Protein AF-0000000084937506 (afdb_homodimer)

Nearest PDB structures (foldseek):
  3fac-assembly6_F  TM=8.001E-01  e=1.737E-07  Cereibacter sphaeroides 2.4.1
  5amk-assembly4_D  TM=5.567E-01  e=1.229E+00  Magnetospirillum gryphiswaldense MSR-1
  1zxu-assembly1_A  TM=4.542E-01  e=3.107E+00  Arabidopsis thaliana
  2zf4-assembly2_C  TM=3.247E-01  e=9.743E-01  Chromobacterium violaceum
  2zf3-assembly3_F  TM=3.770E-01  e=3.697E+00  Chromobacterium violaceum

pLDDT: mean 97.65, std 2.76, range [75.25, 98.94]

Radius of gyration: 16.85 Å; Cα contacts (8 Å, |Δi|>4): 524; chains: 2; bounding box: 37×47×44 Å

InterPro domains:
  IPR006913 CENP-V/GFA domain [PF04828] (3-89)
  IPR006913 CENP-V/GFA domain [PS51891] (1-112)
  IPR011057 Mss4-like superfamily [SSF51316] (4-93)
  IPR052355 Centromere protein V-like [PTHR28620] (4-111)

Structure (mmCIF, N/CA/C/O backbone):
data_AF-0000000084937506-model_v1
#
loop_
_entity.id
_entity.type
_entity.pdbx_description
1 polymer 'Glutathione-dependent formaldehyde-activating GFA'
#
loop_
_atom_site.group_PDB
_atom_site.id
_atom_site.type_symbol
_atom_site.label_atom_id
_atom_site.label_alt_id
_atom_site.label_comp_id
_atom_site.label_asym_id
_atom_site.label_entity_id
_atom_site.label_seq_id
_atom_site.pdbx_PDB_ins_code
_atom_site.Cartn_x
_atom_site.Cartn_y
_atom_site.Cartn_z
_atom_site.occupancy
_atom_site.B_iso_or_equiv
_atom_site.auth_seq_id
_atom_site.auth_comp_id
_atom_site.auth_asym_id
_atom_site.auth_atom_id
_atom_site.pdbx_PDB_model_num
ATOM 1 N N . MET A 1 1 ? 9.32 19.75 0.76 1 97.25 1 MET A N 1
ATOM 2 C CA . MET A 1 1 ? 9.586 18.609 -0.109 1 97.25 1 MET A CA 1
ATOM 3 C C . MET A 1 1 ? 8.375 18.281 -0.979 1 97.25 1 MET A C 1
ATOM 5 O O . MET A 1 1 ? 7.238 18.594 -0.61 1 97.25 1 MET A O 1
ATOM 9 N N . LYS A 1 2 ? 8.656 17.734 -2.17 1 98.12 2 LYS A N 1
ATOM 10 C CA . LYS A 1 2 ? 7.613 17.359 -3.125 1 98.12 2 LYS A CA 1
ATOM 11 C C . LYS A 1 2 ? 7.574 15.852 -3.336 1 98.12 2 LYS A C 1
ATOM 13 O O . LYS A 1 2 ? 8.617 15.211 -3.486 1 98.12 2 LYS A O 1
ATOM 18 N N . LEU A 1 3 ? 6.414 15.32 -3.236 1 98.56 3 LEU A N 1
ATOM 19 C CA . LEU A 1 3 ? 6.152 13.898 -3.445 1 98.56 3 LEU A CA 1
ATOM 20 C C . LEU A 1 3 ? 5.051 13.695 -4.48 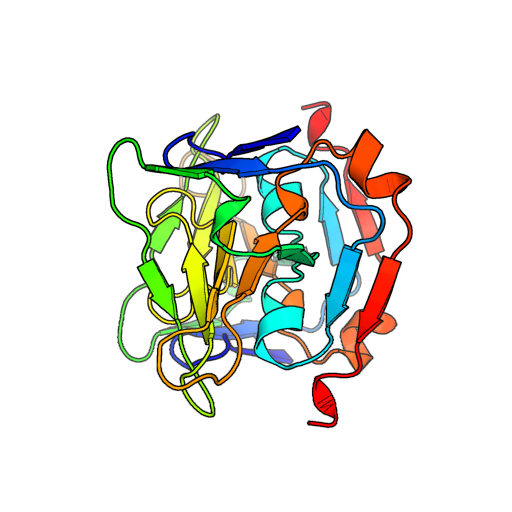1 98.56 3 LEU A C 1
ATOM 22 O O . LEU A 1 3 ? 4.258 14.602 -4.738 1 98.56 3 LEU A O 1
ATOM 26 N N . SER A 1 4 ? 5.008 12.539 -5.004 1 98.75 4 SER A N 1
ATOM 27 C CA . SER A 1 4 ? 3.957 12.211 -5.961 1 98.75 4 SER A CA 1
ATOM 28 C C . SER A 1 4 ? 3.635 10.719 -5.941 1 98.75 4 SER A C 1
ATOM 30 O O . SER A 1 4 ? 4.5 9.898 -5.637 1 98.75 4 SER A O 1
ATOM 32 N N . CYS A 1 5 ? 2.328 10.453 -6.227 1 98.94 5 CYS A N 1
ATOM 33 C CA . CYS A 1 5 ? 2.006 9.055 -6.508 1 98.94 5 CYS A CA 1
ATOM 34 C C . CYS A 1 5 ? 2.688 8.586 -7.789 1 98.94 5 CYS A C 1
ATOM 36 O O . CYS A 1 5 ? 3.404 9.352 -8.438 1 98.94 5 CYS A O 1
ATOM 38 N N . HIS A 1 6 ? 2.535 7.418 -8.148 1 98.81 6 HIS A N 1
ATOM 39 C CA . HIS A 1 6 ? 3.324 6.84 -9.227 1 98.81 6 HIS A CA 1
ATOM 40 C C . HIS A 1 6 ? 2.918 7.422 -10.578 1 98.81 6 HIS A C 1
ATOM 42 O O . HIS A 1 6 ? 3.771 7.699 -11.422 1 98.81 6 HIS A O 1
ATOM 48 N N . CYS A 1 7 ? 1.607 7.598 -10.852 1 98.75 7 CYS A N 1
ATOM 49 C CA . CYS A 1 7 ? 1.114 8 -12.164 1 98.75 7 CYS A CA 1
ATOM 50 C C . CYS A 1 7 ? 1.118 9.516 -12.305 1 98.75 7 CYS A C 1
ATOM 52 O O . CYS A 1 7 ? 0.842 10.047 -13.383 1 98.75 7 CYS A O 1
ATOM 54 N N . GLY A 1 8 ? 1.32 10.188 -11.234 1 98.75 8 GLY A N 1
ATOM 55 C CA . GLY A 1 8 ? 1.414 11.641 -11.297 1 98.75 8 GLY A CA 1
ATOM 56 C C . GLY A 1 8 ? 0.09 12.336 -11.047 1 98.75 8 GLY A C 1
ATOM 57 O O . GLY A 1 8 ? 0.019 13.562 -11.047 1 98.75 8 GLY A O 1
ATOM 58 N N . ASN A 1 9 ? -0.982 11.602 -10.797 1 98.94 9 ASN A N 1
ATOM 59 C CA . ASN A 1 9 ? -2.295 12.195 -10.555 1 98.94 9 ASN A CA 1
ATOM 60 C C . ASN A 1 9 ? -2.314 13 -9.258 1 98.94 9 ASN A C 1
ATOM 62 O O . ASN A 1 9 ? -2.955 14.047 -9.18 1 98.94 9 ASN A O 1
ATOM 66 N N . VAL A 1 10 ? -1.661 12.523 -8.219 1 98.94 10 VAL A N 1
ATOM 67 C CA . VAL A 1 10 ? -1.646 13.172 -6.91 1 98.94 10 VAL A CA 1
ATOM 68 C C . VAL A 1 10 ? -0.224 13.609 -6.566 1 98.94 10 VAL A C 1
ATOM 70 O O . VAL A 1 10 ? 0.708 12.805 -6.613 1 98.94 10 VAL A O 1
ATOM 73 N N . SER A 1 11 ? -0.013 14.781 -6.27 1 98.88 11 SER A N 1
ATOM 74 C CA . SER A 1 11 ? 1.25 15.305 -5.762 1 98.88 11 SER A CA 1
ATOM 75 C C . SER A 1 11 ? 1.049 16.047 -4.445 1 98.88 11 SER A C 1
ATOM 77 O O . SER A 1 11 ? -0.009 16.641 -4.211 1 98.88 11 SER A O 1
ATOM 79 N N . LEU A 1 12 ? 2.004 16 -3.605 1 98.88 12 LEU A N 1
ATOM 80 C CA . LEU A 1 12 ? 1.97 16.625 -2.289 1 98.88 12 LEU A CA 1
ATOM 81 C C . LEU A 1 12 ? 3.227 17.453 -2.049 1 98.88 12 LEU A C 1
ATOM 83 O O . LEU A 1 12 ? 4.309 17.094 -2.516 1 98.88 12 LEU A O 1
ATOM 87 N N . GLN A 1 13 ? 3.041 18.531 -1.381 1 98.88 13 GLN A N 1
ATOM 88 C CA . GLN A 1 13 ? 4.152 19.375 -0.951 1 98.88 13 GLN A CA 1
ATOM 89 C C . GLN A 1 13 ? 4.047 19.703 0.535 1 98.88 13 GLN A C 1
ATOM 91 O O . GLN A 1 13 ? 2.975 20.062 1.02 1 98.88 13 GLN A O 1
ATOM 96 N N . ALA A 1 14 ? 5.094 19.594 1.288 1 98.81 14 ALA A N 1
ATOM 97 C CA . ALA A 1 14 ? 5.156 19.875 2.721 1 98.81 14 ALA A CA 1
ATOM 98 C C . ALA A 1 14 ? 6.602 20.094 3.172 1 98.81 14 ALA A C 1
ATOM 100 O O . ALA A 1 14 ? 7.539 19.734 2.455 1 98.81 14 ALA A O 1
ATOM 101 N N . PRO A 1 15 ? 6.797 20.719 4.391 1 98.62 15 PRO A N 1
ATOM 102 C CA . PRO A 1 15 ? 8.156 20.781 4.93 1 98.62 15 PRO A CA 1
ATOM 103 C C . PRO A 1 15 ? 8.75 19.391 5.184 1 98.62 15 PRO A C 1
ATOM 105 O O . PRO A 1 15 ? 8.008 18.438 5.441 1 98.62 15 PRO A O 1
ATOM 108 N N . GLU A 1 16 ? 10.055 19.297 5.047 1 98.12 16 GLU A N 1
ATOM 109 C CA . GLU A 1 16 ? 10.711 18.031 5.379 1 98.12 16 GLU A CA 1
ATOM 110 C C . GLU A 1 16 ? 10.484 17.656 6.84 1 98.12 16 GLU A C 1
ATOM 112 O O . GLU A 1 16 ? 10.719 18.484 7.738 1 98.12 16 GLU A O 1
ATOM 117 N N . PRO A 1 17 ? 10 16.5 7.09 1 98.44 17 PRO A N 1
ATOM 118 C CA . PRO A 1 17 ? 9.781 16.094 8.484 1 98.44 17 PRO A CA 1
ATOM 119 C C . PRO A 1 17 ? 11.07 15.68 9.188 1 98.44 17 PRO A C 1
ATOM 121 O O . PRO A 1 17 ? 12.031 15.266 8.531 1 98.44 17 PRO A O 1
ATOM 124 N N . GLU A 1 18 ? 11.047 15.789 10.516 1 97.5 18 GLU A N 1
ATOM 125 C CA . GLU A 1 18 ? 12.203 15.383 11.312 1 97.5 18 GLU A CA 1
ATOM 126 C C . GLU A 1 18 ? 12.203 13.875 11.555 1 97.5 18 GLU A C 1
ATOM 128 O O . GLU A 1 18 ? 13.234 13.297 11.883 1 97.5 18 GLU A O 1
ATOM 133 N N . GLN A 1 19 ? 11.078 13.312 11.516 1 98.5 19 GLN A N 1
ATOM 134 C CA . GLN A 1 19 ? 10.891 11.883 11.727 1 98.5 19 GLN A CA 1
ATOM 135 C C . GLN A 1 19 ? 9.641 11.375 11.016 1 98.5 19 GLN A C 1
ATOM 137 O O . GLN A 1 19 ? 8.773 12.172 10.633 1 98.5 19 GLN A O 1
ATOM 142 N N . VAL A 1 20 ? 9.602 10.141 10.812 1 98.81 20 VAL A N 1
ATOM 143 C CA . VAL A 1 20 ? 8.414 9.461 10.297 1 98.81 20 VAL A CA 1
ATOM 144 C C . VAL A 1 20 ? 7.957 8.391 11.281 1 98.81 20 VAL A C 1
ATOM 146 O O . VAL A 1 20 ? 8.641 8.109 12.266 1 98.81 20 VAL A O 1
ATOM 149 N N . ALA A 1 21 ? 6.754 7.906 11.016 1 98.88 21 ALA A N 1
ATOM 150 C CA . ALA A 1 21 ? 6.203 6.91 11.938 1 98.88 21 ALA A CA 1
ATOM 151 C C . ALA A 1 21 ? 5.652 5.707 11.18 1 98.88 21 ALA A C 1
ATOM 153 O O . ALA A 1 21 ? 5.066 5.859 10.102 1 98.88 21 ALA A O 1
ATOM 154 N N . ILE A 1 22 ? 5.84 4.543 11.719 1 98.56 22 ILE A N 1
ATOM 155 C CA . ILE A 1 22 ? 5.234 3.295 11.266 1 98.56 22 ILE A CA 1
ATOM 156 C C . ILE A 1 22 ? 4.301 2.75 12.336 1 98.56 22 ILE A C 1
ATOM 158 O O . ILE A 1 22 ? 4.723 2.52 13.477 1 98.56 22 ILE A O 1
ATOM 162 N N . CYS A 1 23 ? 3.113 2.609 12.031 1 98.31 23 CYS A N 1
ATOM 163 C CA . CYS A 1 23 ? 2.084 2.137 12.953 1 98.31 23 CYS A CA 1
ATOM 164 C C . CYS A 1 23 ? 1.71 0.689 12.648 1 98.31 23 CYS A C 1
ATOM 166 O O . CYS A 1 23 ? 1.586 0.303 11.492 1 98.31 23 CYS A O 1
ATOM 168 N N . ASN A 1 24 ? 1.452 -0.1 13.648 1 97.75 24 ASN A N 1
ATOM 169 C CA . ASN A 1 24 ? 1.157 -1.512 13.422 1 97.75 24 ASN A CA 1
ATOM 170 C C . ASN A 1 24 ? -0.33 -1.808 13.602 1 97.75 24 ASN A C 1
ATOM 172 O O . ASN A 1 24 ? -0.715 -2.953 13.844 1 97.75 24 ASN A O 1
ATOM 176 N N . CYS A 1 25 ? -1.193 -0.778 13.523 1 97.56 25 CYS A N 1
ATOM 177 C CA . CYS A 1 25 ? -2.619 -1.085 13.531 1 97.56 25 CYS A CA 1
ATOM 178 C C . CYS A 1 25 ? -3.016 -1.854 12.273 1 97.56 25 CYS A C 1
ATOM 180 O O . CYS A 1 25 ? -2.213 -2 11.352 1 97.56 25 CYS A O 1
ATOM 182 N N . SER A 1 26 ? -4.211 -2.348 12.195 1 97.5 26 SER A N 1
ATOM 183 C CA . SER A 1 26 ? -4.598 -3.334 11.195 1 97.5 26 SER A CA 1
ATOM 184 C C . SER A 1 26 ? -4.555 -2.744 9.789 1 97.5 26 SER A C 1
ATOM 186 O O . SER A 1 26 ? -4.18 -3.428 8.828 1 97.5 26 SER A O 1
ATOM 188 N N . ILE A 1 27 ? -4.902 -1.471 9.602 1 98.38 27 ILE A N 1
ATOM 189 C CA . ILE A 1 27 ? -4.934 -0.911 8.25 1 98.38 27 ILE A CA 1
ATOM 190 C C . ILE A 1 27 ? -3.551 -0.382 7.883 1 98.38 27 ILE A C 1
ATOM 192 O O . ILE A 1 27 ? -3.096 -0.552 6.75 1 98.38 27 ILE A O 1
ATOM 196 N N . CYS A 1 28 ? -2.855 0.205 8.82 1 98.44 28 CYS A N 1
ATOM 197 C CA . CYS A 1 28 ? -1.559 0.799 8.523 1 98.44 28 CYS A CA 1
ATOM 198 C C . CYS A 1 28 ? -0.543 -0.273 8.141 1 98.44 28 CYS A C 1
ATOM 200 O O . CYS A 1 28 ? 0.278 -0.067 7.246 1 98.44 28 CYS A O 1
ATOM 202 N N . ARG A 1 29 ? -0.608 -1.41 8.852 1 97.94 29 ARG A N 1
ATOM 203 C CA . ARG A 1 29 ? 0.361 -2.453 8.531 1 97.94 29 ARG A CA 1
ATOM 204 C C . ARG A 1 29 ? 0.108 -3.025 7.141 1 97.94 29 ARG A C 1
ATOM 206 O O . ARG A 1 29 ? 1.04 -3.465 6.465 1 97.94 29 ARG A O 1
ATOM 213 N N . ARG A 1 30 ? -1.151 -3.025 6.676 1 98.69 30 ARG A N 1
ATOM 214 C CA . ARG A 1 30 ? -1.478 -3.52 5.34 1 98.69 30 ARG A CA 1
ATOM 215 C C . ARG A 1 30 ? -1.022 -2.537 4.266 1 98.69 30 ARG A C 1
ATOM 217 O O . ARG A 1 30 ? -0.593 -2.947 3.186 1 98.69 30 ARG A O 1
ATOM 224 N N . TYR A 1 31 ? -1.132 -1.257 4.586 1 98.81 31 TYR A N 1
ATOM 225 C CA . TYR A 1 31 ? -0.61 -0.245 3.676 1 98.81 31 TYR A CA 1
ATOM 226 C C . TYR A 1 31 ? 0.914 -0.223 3.699 1 98.81 31 TYR A C 1
ATOM 228 O O . TYR A 1 31 ? 1.549 0.258 2.758 1 98.81 31 TYR A O 1
ATOM 236 N N . ALA A 1 32 ? 1.453 -0.689 4.797 1 98.56 32 ALA A N 1
ATOM 237 C CA . ALA A 1 32 ? 2.875 -0.534 5.098 1 98.56 32 ALA A CA 1
ATOM 238 C C . ALA A 1 32 ? 3.311 0.921 4.949 1 98.56 32 ALA A C 1
ATOM 240 O O . ALA A 1 32 ? 4.371 1.203 4.387 1 98.56 32 ALA A O 1
ATOM 241 N N . ALA A 1 33 ? 2.488 1.812 5.379 1 98.62 33 ALA A N 1
ATOM 242 C CA . ALA A 1 33 ? 2.75 3.236 5.188 1 98.62 33 ALA A CA 1
ATOM 243 C C . ALA A 1 33 ? 3.799 3.738 6.176 1 98.62 33 ALA A C 1
ATOM 245 O O . ALA A 1 33 ? 3.99 3.148 7.242 1 98.62 33 ALA A O 1
ATOM 246 N N . CYS A 1 34 ? 4.477 4.703 5.797 1 98.75 34 CYS A N 1
ATOM 247 C CA . CYS A 1 34 ? 5.375 5.512 6.613 1 98.75 34 CYS A CA 1
ATOM 248 C C . CYS A 1 34 ? 4.887 6.953 6.695 1 98.75 34 CYS A C 1
ATOM 250 O O . CYS A 1 34 ? 4.961 7.695 5.715 1 98.75 34 CYS A O 1
ATOM 252 N N . TRP A 1 35 ? 4.434 7.383 7.922 1 98.88 35 TRP A N 1
ATOM 253 C CA . TRP A 1 35 ? 3.65 8.609 8.031 1 98.88 35 TRP A CA 1
ATOM 254 C C . TRP A 1 35 ? 4.512 9.758 8.547 1 98.88 35 TRP A C 1
ATOM 256 O O . TRP A 1 35 ? 5.285 9.594 9.492 1 98.88 35 TRP A O 1
ATOM 266 N N . ALA A 1 36 ? 4.406 10.891 7.941 1 98.88 36 ALA A N 1
ATOM 267 C CA . ALA A 1 36 ? 4.812 12.18 8.5 1 98.88 36 ALA A CA 1
ATOM 268 C C . ALA A 1 36 ? 3.6 13.047 8.82 1 98.88 36 ALA A C 1
ATOM 270 O O . ALA A 1 36 ? 2.699 13.188 7.984 1 98.88 36 ALA A O 1
ATOM 271 N N . TYR A 1 37 ? 3.559 13.617 9.938 1 98.75 37 TYR A N 1
ATOM 272 C CA . TYR A 1 37 ? 2.385 14.328 10.438 1 98.75 37 TYR A CA 1
ATOM 273 C C . TYR A 1 37 ? 2.559 15.836 10.297 1 98.75 37 TYR A C 1
ATOM 275 O O . TYR A 1 37 ? 3.627 16.375 10.594 1 98.75 37 TYR A O 1
ATOM 283 N N . TYR A 1 38 ? 1.423 16.453 9.852 1 98.81 38 TYR A N 1
ATOM 284 C CA . TYR A 1 38 ? 1.457 17.891 9.602 1 98.81 38 TYR A CA 1
ATOM 285 C C . TYR A 1 38 ? 0.155 18.547 10.047 1 98.81 38 TYR A C 1
ATOM 287 O O . TYR A 1 38 ? -0.899 17.906 10.055 1 98.81 38 TYR A O 1
ATOM 295 N N . ASP A 1 39 ? 0.27 19.875 10.406 1 98.44 39 ASP A N 1
ATOM 296 C CA . ASP A 1 39 ? -0.892 20.75 10.305 1 98.44 39 ASP A CA 1
ATOM 297 C C . ASP A 1 39 ? -1.381 20.844 8.859 1 98.44 39 ASP A C 1
ATOM 299 O O . ASP A 1 39 ? -0.586 21.078 7.941 1 98.44 39 ASP A O 1
ATOM 303 N N . PRO A 1 40 ? -2.676 20.609 8.695 1 98.38 40 PRO A N 1
ATOM 304 C CA . PRO A 1 40 ? -3.195 20.625 7.328 1 98.38 40 PRO A CA 1
ATOM 305 C C . PRO A 1 40 ? -2.781 21.859 6.547 1 98.38 40 PRO A C 1
ATOM 307 O O . PRO A 1 40 ? -2.541 21.781 5.34 1 98.38 40 PRO A O 1
ATOM 310 N N . GLU A 1 41 ? -2.586 22.938 7.176 1 98.12 41 GLU A N 1
ATOM 311 C CA . GLU A 1 41 ? -2.295 24.203 6.508 1 98.12 41 GLU A CA 1
ATOM 312 C C . GLU A 1 41 ? -0.888 24.203 5.918 1 98.12 41 GLU A C 1
ATOM 314 O O . GLU A 1 41 ? -0.559 25.047 5.086 1 98.12 41 GLU A O 1
ATOM 319 N N . THR A 1 42 ? -0.072 23.266 6.363 1 98.5 42 THR A N 1
ATOM 320 C CA . THR A 1 42 ? 1.312 23.234 5.906 1 98.5 42 THR A CA 1
ATOM 321 C C . THR A 1 42 ? 1.479 22.25 4.746 1 98.5 42 THR A C 1
ATOM 323 O O . THR A 1 42 ? 2.592 22.047 4.254 1 98.5 42 THR A O 1
ATOM 326 N N . VAL A 1 43 ? 0.393 21.672 4.32 1 98.88 43 VAL A N 1
ATOM 327 C CA . VAL A 1 43 ? 0.441 20.656 3.271 1 98.88 43 VAL A CA 1
ATOM 328 C C . VAL A 1 43 ? -0.354 21.125 2.057 1 98.88 43 VAL A C 1
ATOM 330 O O . VAL A 1 43 ? -1.487 21.594 2.193 1 98.88 43 VAL A O 1
ATOM 333 N N . GLN A 1 44 ? 0.257 21.031 0.917 1 98.88 44 GLN A N 1
ATOM 334 C CA . GLN A 1 44 ? -0.45 21.234 -0.342 1 98.88 44 GLN A CA 1
ATOM 335 C C . GLN A 1 44 ? -0.655 19.906 -1.077 1 98.88 44 GLN A C 1
ATOM 337 O O . GLN A 1 44 ? 0.295 19.141 -1.274 1 98.88 44 GLN A O 1
ATOM 342 N N . ILE A 1 45 ? -1.85 19.641 -1.453 1 98.81 45 ILE A N 1
ATOM 343 C CA . ILE A 1 45 ? -2.199 18.453 -2.232 1 98.81 45 ILE A CA 1
ATOM 344 C C . ILE A 1 45 ? -2.789 18.875 -3.576 1 98.81 45 ILE A C 1
ATOM 346 O O . ILE A 1 45 ? -3.742 19.656 -3.625 1 98.81 45 ILE A O 1
ATOM 350 N N . ARG A 1 46 ? -2.213 18.359 -4.586 1 98.81 46 ARG A N 1
ATOM 351 C CA . ARG A 1 46 ? -2.689 18.641 -5.938 1 98.81 46 ARG A CA 1
ATOM 352 C C . ARG A 1 46 ? -3.166 17.359 -6.625 1 98.81 46 ARG A C 1
ATOM 354 O O . ARG A 1 46 ? -2.482 16.344 -6.582 1 98.81 46 ARG A O 1
ATOM 361 N N . VAL A 1 47 ? -4.34 17.438 -7.199 1 98.75 47 VAL A N 1
ATOM 362 C CA . VAL A 1 47 ? -4.922 16.344 -7.98 1 98.75 47 VAL A CA 1
ATOM 363 C C . VAL A 1 47 ? -5.086 16.781 -9.438 1 98.75 47 VAL A C 1
ATOM 365 O O . VAL A 1 47 ? -5.711 17.812 -9.711 1 98.75 47 VAL A O 1
ATOM 368 N N . GLU A 1 48 ? -4.582 15.984 -10.328 1 98.75 48 GLU A N 1
ATOM 369 C CA . GLU A 1 48 ? -4.5 16.391 -11.727 1 98.75 48 GLU A CA 1
ATOM 370 C C . GLU A 1 48 ? -5.723 15.93 -12.508 1 98.75 48 GLU A C 1
ATOM 372 O O . GLU A 1 48 ? -6.223 16.641 -13.375 1 98.75 48 GLU A O 1
ATOM 377 N N . ARG A 1 49 ? -6.207 14.695 -12.336 1 98.56 49 ARG A N 1
ATOM 378 C CA . ARG A 1 49 ? -7.207 14.094 -13.219 1 98.56 49 ARG A CA 1
ATOM 379 C C . ARG A 1 49 ? -8.414 13.617 -12.422 1 98.56 49 ARG A C 1
ATOM 381 O O . ARG A 1 49 ? -9.539 14.062 -12.664 1 98.56 49 ARG A O 1
ATOM 388 N N . ARG A 1 50 ? -8.172 12.773 -11.477 1 98.62 50 ARG A N 1
ATOM 389 C CA . ARG A 1 50 ? -9.266 12.156 -10.727 1 98.62 50 ARG A CA 1
ATOM 390 C C . ARG A 1 50 ? -9.086 12.367 -9.227 1 98.62 50 ARG A C 1
ATOM 392 O O . ARG A 1 50 ? -8 12.133 -8.688 1 98.62 50 ARG A O 1
ATOM 399 N N . ALA A 1 51 ? -10.156 12.68 -8.523 1 98.81 51 ALA A N 1
ATOM 400 C CA . ALA A 1 51 ? -10.125 12.859 -7.07 1 98.81 51 ALA A CA 1
ATOM 401 C C . ALA A 1 51 ? -9.688 11.578 -6.367 1 98.81 51 ALA A C 1
ATOM 403 O O . ALA A 1 51 ? -10 10.477 -6.828 1 98.81 51 ALA A O 1
ATOM 404 N N . THR A 1 52 ? -9.055 11.82 -5.25 1 98.81 52 THR A N 1
ATOM 405 C CA . THR A 1 52 ? -8.656 10.664 -4.453 1 98.81 52 THR A CA 1
ATOM 406 C C . THR A 1 52 ? -9.875 9.914 -3.928 1 98.81 52 THR A C 1
ATOM 408 O O . THR A 1 52 ? -10.922 10.523 -3.693 1 98.81 52 THR A O 1
ATOM 411 N N . ALA A 1 53 ? -9.742 8.617 -3.832 1 98.69 53 ALA A N 1
ATOM 412 C CA . ALA A 1 53 ? -10.68 7.809 -3.057 1 98.69 53 ALA A CA 1
ATOM 413 C C . ALA A 1 53 ? -10.172 7.594 -1.634 1 98.69 53 ALA A C 1
ATOM 415 O O . ALA A 1 53 ? -8.961 7.574 -1.399 1 98.69 53 ALA A O 1
ATOM 416 N N . PHE A 1 54 ? -11.016 7.438 -0.655 1 98.62 54 PHE A N 1
ATOM 417 C CA . PHE A 1 54 ? -10.523 7.254 0.705 1 98.62 54 PHE A CA 1
ATOM 418 C C . PHE A 1 54 ? -11.312 6.164 1.422 1 98.62 54 PHE A C 1
ATOM 420 O O . PHE A 1 54 ? -12.375 5.754 0.957 1 98.62 54 PHE A O 1
ATOM 427 N N . TYR A 1 55 ? -10.734 5.652 2.406 1 98.75 55 TYR A N 1
ATOM 428 C CA . TYR A 1 55 ? -11.266 4.633 3.299 1 98.75 55 TYR A CA 1
ATOM 429 C C . TYR A 1 55 ? -11.266 5.113 4.742 1 98.75 55 TYR A C 1
ATOM 431 O O . TYR A 1 55 ? -10.305 5.746 5.191 1 98.75 55 TYR A O 1
ATOM 439 N N . GLN A 1 56 ? -12.344 4.852 5.402 1 98 56 GLN A N 1
ATOM 440 C CA . GLN A 1 56 ? -12.484 5.102 6.832 1 98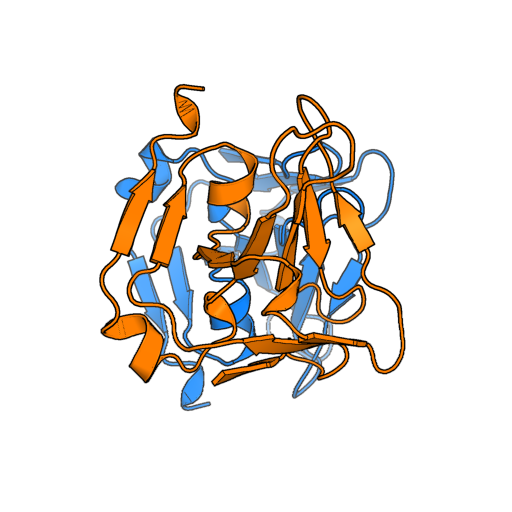 56 GLN A CA 1
ATOM 441 C C . GLN A 1 56 ? -12.875 3.826 7.574 1 98 56 GLN A C 1
ATOM 443 O O . GLN A 1 56 ? -13.578 2.973 7.027 1 98 56 GLN A O 1
ATOM 448 N N . TRP A 1 57 ? -12.461 3.73 8.727 1 95.69 57 TRP A N 1
ATOM 449 C CA . TRP A 1 57 ? -12.859 2.6 9.555 1 95.69 57 TRP A CA 1
ATOM 450 C C . TRP A 1 57 ? -12.805 2.967 11.039 1 95.69 57 TRP A C 1
ATOM 452 O O . TRP A 1 57 ? -12.477 4.102 11.391 1 95.69 57 TRP A O 1
ATOM 462 N N . GLY A 1 58 ? -13.242 2.072 11.883 1 94.25 58 GLY A N 1
ATOM 463 C CA . GLY A 1 58 ? -13.258 2.379 13.305 1 94.25 58 GLY A CA 1
ATOM 464 C C . GLY A 1 58 ? -14.172 3.539 13.656 1 94.25 58 GLY A C 1
ATOM 465 O O . GLY A 1 58 ? -15.367 3.51 13.352 1 94.25 58 GLY A O 1
ATOM 466 N N . ASP A 1 59 ? -13.609 4.613 14.273 1 93.75 59 ASP A N 1
ATOM 467 C CA . ASP A 1 59 ? -14.383 5.777 14.688 1 93.75 59 ASP A CA 1
ATOM 468 C C . ASP A 1 59 ? -14.672 6.688 13.492 1 93.75 59 ASP A C 1
ATOM 470 O O . ASP A 1 59 ? -15.367 7.699 13.633 1 93.75 59 ASP A O 1
ATOM 474 N N . HIS A 1 60 ? -14.125 6.344 12.344 1 96.62 60 HIS A N 1
ATOM 475 C CA . HIS A 1 60 ? -14.383 7.023 11.078 1 96.62 60 HIS A CA 1
ATOM 476 C C . HIS A 1 60 ? -13.867 8.461 11.102 1 96.62 60 HIS A C 1
ATOM 478 O O . HIS A 1 60 ? -14.43 9.344 10.461 1 96.62 60 HIS A O 1
ATOM 484 N N . MET A 1 61 ? -12.781 8.664 11.875 1 97.25 61 MET A N 1
ATOM 485 C CA . MET A 1 61 ? -12.219 10.008 12.016 1 97.25 61 MET A CA 1
ATOM 486 C C . MET A 1 61 ? -11.109 10.242 11 1 97.25 61 MET A C 1
ATOM 488 O O . MET A 1 61 ? -10.766 11.383 10.695 1 97.25 61 MET A O 1
ATOM 492 N N . VAL A 1 62 ? -10.531 9.125 10.555 1 98 62 VAL A N 1
ATOM 493 C CA . VAL A 1 62 ? -9.375 9.227 9.664 1 98 62 VAL A CA 1
ATOM 494 C C . VAL A 1 62 ? -9.758 8.766 8.266 1 98 62 VAL A C 1
ATOM 496 O O . VAL A 1 62 ? -10.297 7.668 8.094 1 98 62 VAL A O 1
ATOM 499 N N . GLU A 1 63 ? -9.57 9.586 7.27 1 98.62 63 GLU A N 1
ATOM 500 C CA . GLU A 1 63 ? -9.719 9.258 5.859 1 98.62 63 GLU A CA 1
ATOM 501 C C . GLU A 1 63 ? -8.383 8.875 5.23 1 98.62 63 GLU A C 1
ATOM 503 O O . GLU A 1 63 ? -7.512 9.734 5.055 1 98.62 63 GLU A O 1
ATOM 508 N N . PHE A 1 64 ? -8.156 7.656 4.941 1 98.88 64 PHE A N 1
ATOM 509 C CA . PHE A 1 64 ? -6.961 7.23 4.219 1 98.88 64 PHE A CA 1
ATOM 510 C C . PHE A 1 64 ? -7.148 7.391 2.715 1 98.88 64 PHE A C 1
ATOM 512 O O . PHE A 1 64 ? -7.895 6.625 2.096 1 98.88 64 PHE A O 1
ATOM 519 N N . HIS A 1 65 ? -6.457 8.289 2.133 1 98.94 65 HIS A N 1
ATOM 520 C CA . HIS A 1 65 ? -6.641 8.648 0.732 1 98.94 65 HIS A CA 1
ATOM 521 C C . HIS A 1 65 ? -5.652 7.906 -0.161 1 98.94 65 HIS A C 1
ATOM 523 O O . HIS A 1 65 ? -4.48 7.746 0.198 1 98.94 65 HIS A O 1
ATOM 529 N N . ARG A 1 66 ? -6.109 7.508 -1.298 1 98.94 66 ARG A N 1
ATOM 530 C CA . ARG A 1 66 ? -5.289 6.871 -2.322 1 98.94 66 ARG A CA 1
ATOM 531 C C . ARG A 1 66 ? -5.59 7.449 -3.701 1 98.94 66 ARG A C 1
ATOM 533 O O . ARG A 1 66 ? -6.691 7.953 -3.943 1 98.94 66 ARG A O 1
ATOM 540 N N . CYS A 1 67 ? -4.594 7.441 -4.551 1 98.94 67 CYS A N 1
ATOM 541 C CA . CYS A 1 67 ? -4.832 7.707 -5.965 1 98.94 67 CYS A CA 1
ATOM 542 C C . CYS A 1 67 ? -5.734 6.645 -6.578 1 98.94 67 CYS A C 1
ATOM 544 O O . CYS A 1 67 ? -5.453 5.449 -6.469 1 98.94 67 CYS A O 1
ATOM 546 N N . PRO A 1 68 ? -6.82 7.078 -7.211 1 98.62 68 PRO A N 1
ATOM 547 C CA . PRO A 1 68 ? -7.715 6.07 -7.773 1 98.62 68 PRO A CA 1
ATOM 548 C C . PRO A 1 68 ? -7.156 5.422 -9.039 1 98.62 68 PRO A C 1
ATOM 550 O O . PRO A 1 68 ? -7.707 4.43 -9.523 1 98.62 68 PRO A O 1
ATOM 553 N N . GLU A 1 69 ? -6.086 5.938 -9.57 1 98.56 69 GLU A N 1
ATOM 554 C CA . GLU A 1 69 ? -5.488 5.414 -10.797 1 98.56 69 GLU A CA 1
ATOM 555 C C . GLU A 1 69 ? -4.398 4.395 -10.484 1 98.56 69 GLU A C 1
ATOM 557 O O . GLU A 1 69 ? -4.551 3.207 -10.773 1 98.56 69 GLU A O 1
ATOM 562 N N . CYS A 1 70 ? -3.389 4.781 -9.727 1 98.88 70 CYS A N 1
ATOM 563 C CA . CYS A 1 70 ? -2.268 3.879 -9.5 1 98.88 70 CYS A CA 1
ATOM 564 C C . CYS A 1 70 ? -2.41 3.158 -8.164 1 98.88 70 CYS A C 1
ATOM 566 O O . CYS A 1 70 ? -1.71 2.178 -7.906 1 98.88 70 CYS A O 1
ATOM 568 N N . GLY A 1 71 ? -3.271 3.619 -7.355 1 98.88 71 GLY A N 1
ATOM 569 C CA . GLY A 1 71 ? -3.574 2.9 -6.129 1 98.88 71 GLY A CA 1
ATOM 570 C C . GLY A 1 71 ? -2.678 3.289 -4.973 1 98.88 71 GLY A C 1
ATOM 571 O O . GLY A 1 71 ? -2.865 2.82 -3.848 1 98.88 71 GLY A O 1
ATOM 572 N N . CYS A 1 72 ? -1.68 4.184 -5.156 1 98.94 72 CYS A N 1
ATOM 573 C CA . CYS A 1 72 ? -0.798 4.594 -4.066 1 98.94 72 CYS A CA 1
ATOM 574 C C . CYS A 1 72 ? -1.585 5.27 -2.953 1 98.94 72 CYS A C 1
ATOM 576 O O . CYS A 1 72 ? -2.367 6.188 -3.211 1 98.94 72 CYS A O 1
ATOM 578 N N . VAL A 1 73 ? -1.443 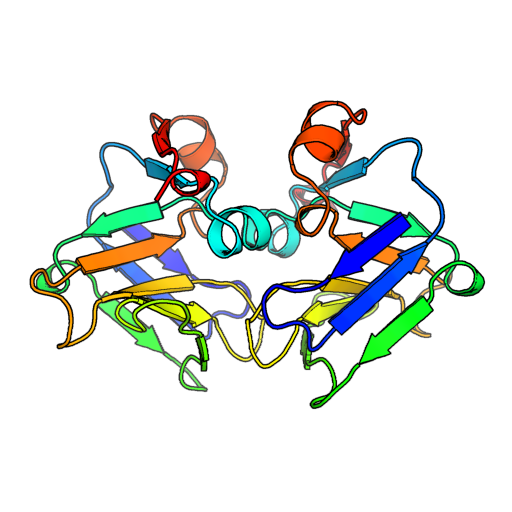4.785 -1.731 1 98.94 73 VAL A N 1
ATOM 579 C CA . VAL A 1 73 ? -1.907 5.535 -0.569 1 98.94 73 VAL A CA 1
ATOM 580 C C . VAL A 1 73 ? -1.057 6.793 -0.39 1 98.94 73 VAL A C 1
ATOM 582 O O . VAL A 1 73 ? 0.163 6.703 -0.231 1 98.94 73 VAL A O 1
ATOM 585 N N . THR A 1 74 ? -1.714 7.961 -0.391 1 98.94 74 THR A N 1
ATOM 586 C CA . THR A 1 74 ? -0.906 9.172 -0.49 1 98.94 74 THR A CA 1
ATOM 587 C C . THR A 1 74 ? -0.867 9.906 0.846 1 98.94 74 THR A C 1
ATOM 589 O O . THR A 1 74 ? 0.169 10.453 1.23 1 98.94 74 THR A O 1
ATOM 592 N N . HIS A 1 75 ? -1.976 9.953 1.487 1 98.94 75 HIS A N 1
ATOM 593 C CA . HIS A 1 75 ? -2.08 10.703 2.736 1 98.94 75 HIS A CA 1
ATOM 594 C C . HIS A 1 75 ? -3.32 10.289 3.521 1 98.94 75 HIS A C 1
ATOM 596 O O . HIS A 1 75 ? -4.184 9.578 3 1 98.94 75 HIS A O 1
ATOM 602 N N . TYR A 1 76 ? -3.357 10.609 4.723 1 98.81 76 TYR A N 1
ATOM 603 C CA . TYR A 1 76 ? -4.641 10.594 5.418 1 98.81 76 TYR A CA 1
ATOM 604 C C . TYR A 1 76 ? -4.918 11.938 6.078 1 98.81 76 TYR A C 1
ATOM 606 O O . TYR A 1 76 ? -4.004 12.742 6.277 1 98.81 76 TYR A O 1
ATOM 614 N N . ARG A 1 77 ? -6.207 12.203 6.258 1 98.56 77 ARG A N 1
ATOM 615 C CA . ARG A 1 77 ? -6.695 13.398 6.941 1 98.56 77 ARG A CA 1
ATOM 616 C C . ARG A 1 77 ? -7.691 13.031 8.039 1 98.56 77 ARG A C 1
ATOM 618 O O . ARG A 1 77 ? -8.516 12.133 7.855 1 98.56 77 ARG A O 1
ATOM 625 N N . THR A 1 78 ? -7.543 13.766 9.117 1 98.38 78 THR A N 1
ATOM 626 C CA . THR A 1 78 ? -8.625 13.68 10.094 1 98.38 78 THR A CA 1
ATOM 627 C C . THR A 1 78 ? -9.797 14.57 9.688 1 98.38 78 THR A C 1
ATOM 629 O O . THR A 1 78 ? -9.609 15.594 9.031 1 98.38 78 THR A O 1
ATOM 632 N N . ASN A 1 79 ? -10.953 14.055 9.938 1 96.69 79 ASN A N 1
ATOM 633 C CA . ASN A 1 79 ? -12.117 14.852 9.594 1 96.69 79 ASN A CA 1
ATOM 634 C C . ASN A 1 79 ? -12.703 15.547 10.82 1 96.69 79 ASN A C 1
ATOM 636 O O . ASN A 1 79 ? -12.047 15.625 11.867 1 96.69 79 ASN A O 1
ATOM 640 N N . GLU A 1 80 ? -13.875 16.109 10.688 1 94.62 80 GLU A N 1
ATOM 641 C CA . GLU A 1 80 ? -14.484 17 11.68 1 94.62 80 GLU A CA 1
ATOM 642 C C . GLU A 1 80 ? -14.797 16.25 12.969 1 94.62 80 GLU A C 1
ATOM 644 O O . GLU A 1 80 ? -15.039 16.875 14.008 1 94.62 80 GLU A O 1
ATOM 649 N N . ARG A 1 81 ? -14.852 14.992 12.961 1 94.81 81 ARG A N 1
ATOM 650 C CA . ARG A 1 81 ? -15.141 14.203 14.156 1 94.81 81 ARG A CA 1
ATOM 651 C C . ARG A 1 81 ? -13.93 14.148 15.086 1 94.81 81 ARG A C 1
ATOM 653 O O . ARG A 1 81 ? -14.055 13.75 16.25 1 94.81 81 ARG A O 1
ATOM 660 N N . CYS A 1 82 ? -12.859 14.539 14.531 1 94.12 82 CYS A N 1
ATOM 661 C CA . CYS A 1 82 ? -11.617 14.523 15.305 1 94.12 82 CYS A CA 1
ATOM 662 C C . CYS A 1 82 ? -11.359 15.875 15.945 1 94.12 82 CYS A C 1
ATOM 664 O O . CYS A 1 82 ? -11.602 16.922 15.328 1 94.12 82 CYS A O 1
ATOM 666 N N . ASP A 1 83 ? -10.859 15.875 17.094 1 93.19 83 ASP A N 1
ATOM 667 C CA . ASP A 1 83 ? -10.586 17.125 17.812 1 93.19 83 ASP A CA 1
ATOM 668 C C . ASP A 1 83 ? -9.367 17.828 17.219 1 93.19 83 ASP A C 1
ATOM 670 O O . ASP A 1 83 ? -9.227 19.047 17.375 1 93.19 83 ASP A O 1
ATOM 674 N N . ARG A 1 84 ? -8.555 17.031 16.641 1 95.06 84 ARG A N 1
ATOM 675 C CA . ARG A 1 84 ? -7.348 17.609 16.062 1 95.06 84 ARG A CA 1
ATOM 676 C C . ARG A 1 84 ? -7.324 17.422 14.539 1 95.06 84 ARG A C 1
ATOM 678 O O . ARG A 1 84 ? -7.547 16.328 14.039 1 95.06 84 ARG A O 1
ATOM 685 N N . ALA A 1 85 ? -7.07 18.531 13.906 1 97.56 85 ALA A N 1
ATOM 686 C CA . ALA A 1 85 ? -6.902 18.469 12.453 1 97.56 85 ALA A CA 1
ATOM 687 C C . ALA A 1 85 ? -5.48 18.047 12.086 1 97.56 85 ALA A C 1
ATOM 689 O O . ALA A 1 85 ? -4.52 18.734 12.438 1 97.56 85 ALA A O 1
ATOM 690 N N . VAL A 1 86 ? -5.34 16.922 11.398 1 98.38 86 VAL A N 1
ATOM 691 C CA . VAL A 1 86 ? -4.039 16.391 11.008 1 98.38 86 VAL A CA 1
ATOM 692 C C . VAL A 1 86 ? -4.086 15.914 9.562 1 98.38 86 VAL A C 1
ATOM 694 O O . VAL A 1 86 ? -5.074 15.32 9.125 1 98.38 86 VAL A O 1
ATOM 697 N N . THR A 1 87 ? -3.084 16.266 8.812 1 98.81 87 THR A N 1
ATOM 698 C CA . THR A 1 87 ? -2.766 15.586 7.559 1 98.81 87 THR A CA 1
ATOM 699 C C . THR A 1 87 ? -1.471 14.789 7.691 1 98.81 87 THR A C 1
ATOM 701 O O . THR A 1 87 ? -0.441 15.328 8.102 1 98.81 87 THR A O 1
ATOM 704 N N . ALA A 1 88 ? -1.52 13.562 7.469 1 98.88 88 ALA A N 1
ATOM 705 C CA . ALA A 1 88 ? -0.326 12.727 7.449 1 98.88 88 ALA A CA 1
ATOM 706 C C . ALA A 1 88 ? 0.013 12.281 6.027 1 98.88 88 ALA A C 1
ATOM 708 O O . ALA A 1 88 ? -0.856 11.805 5.297 1 98.88 88 ALA A O 1
ATOM 709 N N . ILE A 1 89 ? 1.246 12.508 5.609 1 98.94 89 ILE A N 1
ATOM 710 C CA . ILE A 1 89 ? 1.697 12.133 4.273 1 98.94 89 ILE A CA 1
ATOM 711 C C . ILE A 1 89 ? 2.414 10.781 4.328 1 98.94 89 ILE A C 1
ATOM 713 O O . ILE A 1 89 ? 3.215 10.539 5.234 1 98.94 89 ILE A O 1
ATOM 717 N N . ASN A 1 90 ? 2.109 9.867 3.42 1 98.94 90 ASN A N 1
ATOM 718 C CA . ASN A 1 90 ? 2.842 8.617 3.271 1 98.94 90 ASN A CA 1
ATOM 719 C C . ASN A 1 90 ? 4.203 8.836 2.617 1 98.94 90 ASN A C 1
ATOM 721 O O . ASN A 1 90 ? 4.289 9.062 1.41 1 98.94 90 ASN A O 1
ATOM 725 N N . MET A 1 91 ? 5.223 8.609 3.338 1 98.94 91 MET A N 1
ATOM 726 C CA . MET A 1 91 ? 6.566 8.969 2.885 1 98.94 91 MET A CA 1
ATOM 727 C C . MET A 1 91 ? 7.168 7.852 2.039 1 98.94 91 MET A C 1
ATOM 729 O O . MET A 1 91 ? 8.266 8 1.498 1 98.94 91 MET A O 1
ATOM 733 N N . ARG A 1 92 ? 6.395 6.785 1.842 1 98.75 92 ARG A N 1
ATOM 734 C CA . ARG A 1 92 ? 6.789 5.809 0.832 1 98.75 92 ARG A CA 1
ATOM 735 C C . ARG A 1 92 ? 6.867 6.449 -0.55 1 98.75 92 ARG A C 1
ATOM 737 O O . ARG A 1 92 ? 7.5 5.906 -1.458 1 98.75 92 ARG A O 1
ATOM 744 N N . LEU A 1 93 ? 6.258 7.609 -0.692 1 98.75 93 LEU A N 1
ATOM 745 C CA . LEU A 1 93 ? 6.238 8.336 -1.956 1 98.75 93 LEU A CA 1
ATOM 746 C C . LEU A 1 93 ? 7.512 9.156 -2.133 1 98.75 93 LEU A C 1
ATOM 748 O O . LEU A 1 93 ? 7.789 9.656 -3.227 1 98.75 93 LEU A O 1
ATOM 752 N N . ALA A 1 94 ? 8.32 9.297 -1.093 1 98.12 94 ALA A N 1
ATOM 753 C CA . ALA A 1 94 ? 9.547 10.086 -1.141 1 98.12 94 ALA A CA 1
ATOM 754 C C . ALA A 1 94 ? 10.672 9.32 -1.832 1 98.12 94 ALA A C 1
ATOM 756 O O . ALA A 1 94 ? 10.523 8.133 -2.129 1 98.12 94 ALA A O 1
ATOM 757 N N . GLU A 1 95 ? 11.695 10.016 -2.113 1 96.19 95 GLU A N 1
ATOM 758 C CA . GLU A 1 95 ? 12.883 9.352 -2.646 1 96.19 95 GLU A CA 1
ATOM 759 C C . GLU A 1 95 ? 13.438 8.336 -1.653 1 96.19 95 GLU A C 1
ATOM 761 O O . GLU A 1 95 ? 13.562 8.633 -0.463 1 96.19 95 GLU A O 1
ATOM 766 N N . PRO A 1 96 ? 13.773 7.188 -2.219 1 95.62 96 PRO A N 1
ATOM 767 C CA . PRO A 1 96 ? 14.172 6.105 -1.314 1 95.62 96 PRO A CA 1
ATOM 768 C C . PRO A 1 96 ? 15.43 6.445 -0.508 1 95.62 96 PRO A C 1
ATOM 770 O O . PRO A 1 96 ? 15.57 5.988 0.628 1 95.62 96 PRO A O 1
ATOM 773 N N . GLU A 1 97 ? 16.312 7.211 -1.103 1 95.38 97 GLU A N 1
ATOM 774 C CA . GLU A 1 97 ? 17.547 7.562 -0.393 1 95.38 97 GLU A CA 1
ATOM 775 C C . GLU A 1 97 ? 17.25 8.375 0.863 1 95.38 97 GLU A C 1
ATOM 777 O O . GLU A 1 97 ? 17.875 8.18 1.901 1 95.38 97 GLU A O 1
ATOM 782 N N . TRP A 1 98 ? 16.344 9.289 0.723 1 96.25 98 TRP A N 1
ATOM 783 C CA . TRP A 1 98 ? 15.945 10.078 1.882 1 96.25 98 TRP A CA 1
ATOM 784 C C . TRP A 1 98 ? 15.234 9.203 2.912 1 96.25 98 TRP A C 1
ATOM 786 O O . TRP A 1 98 ? 15.562 9.242 4.102 1 96.25 98 TRP A O 1
ATOM 796 N N . LEU A 1 99 ? 14.312 8.414 2.527 1 97.06 99 LEU A N 1
ATOM 797 C CA . LEU A 1 99 ? 13.508 7.582 3.414 1 97.06 99 LEU A CA 1
ATOM 798 C C . LEU A 1 99 ? 14.391 6.625 4.211 1 97.06 99 LEU A C 1
ATOM 800 O O . LEU A 1 99 ? 14.086 6.309 5.359 1 97.06 99 LEU A O 1
ATOM 804 N N . ALA A 1 100 ? 15.516 6.246 3.68 1 95.69 100 ALA A N 1
ATOM 805 C CA . ALA A 1 100 ? 16.422 5.289 4.305 1 95.69 100 ALA A CA 1
ATOM 806 C C . ALA A 1 100 ? 17.156 5.918 5.488 1 95.69 100 ALA A C 1
ATOM 808 O O . ALA A 1 100 ? 17.703 5.207 6.332 1 95.69 100 ALA A O 1
ATOM 809 N N . THR A 1 101 ? 17.172 7.254 5.574 1 96.44 101 THR A N 1
ATOM 810 C CA . THR A 1 101 ? 18.031 7.891 6.562 1 96.44 101 THR A CA 1
ATOM 811 C C . THR A 1 101 ? 17.188 8.617 7.617 1 96.44 101 THR A C 1
ATOM 813 O O . THR A 1 101 ? 17.703 8.977 8.68 1 96.44 101 THR A O 1
ATOM 816 N N . VAL A 1 102 ? 15.969 8.852 7.355 1 97.69 102 VAL A N 1
ATOM 817 C CA . VAL A 1 102 ? 15.117 9.609 8.266 1 97.69 102 VAL A CA 1
ATOM 818 C C . VAL A 1 102 ? 14.797 8.758 9.492 1 97.69 102 VAL A C 1
ATOM 820 O O . VAL A 1 102 ? 14.523 7.562 9.375 1 97.69 102 VAL A O 1
ATOM 823 N N . PRO A 1 103 ? 14.898 9.336 10.773 1 98.62 103 PRO A N 1
ATOM 824 C CA . PRO A 1 103 ? 14.516 8.578 11.969 1 98.62 103 PRO A CA 1
ATOM 825 C C . PRO A 1 103 ? 13.086 8.062 11.906 1 98.62 103 PRO A C 1
ATOM 827 O O . PRO A 1 103 ? 12.195 8.758 11.406 1 98.62 103 PRO A O 1
ATOM 830 N N . VAL A 1 104 ? 12.883 6.812 12.406 1 98.62 104 VAL A N 1
ATOM 831 C CA . VAL A 1 104 ? 11.57 6.176 12.367 1 98.62 104 VAL A CA 1
ATOM 832 C C . VAL A 1 104 ? 11.07 5.926 13.789 1 98.62 104 VAL A C 1
ATOM 834 O O . VAL A 1 104 ? 11.773 5.324 14.602 1 98.62 104 VAL A O 1
ATOM 837 N N . ARG A 1 105 ? 9.938 6.457 14.07 1 98.56 105 ARG A N 1
ATOM 838 C CA . ARG A 1 105 ? 9.211 6.133 15.289 1 98.56 105 ARG A CA 1
ATOM 839 C C . ARG A 1 105 ? 8.188 5.031 15.039 1 98.56 105 ARG A C 1
ATOM 841 O O . ARG A 1 105 ? 7.445 5.074 14.055 1 98.56 105 ARG A O 1
ATOM 848 N N . HIS A 1 106 ? 8.156 4.027 15.914 1 98 106 HIS A N 1
ATOM 849 C CA . HIS A 1 106 ? 7.164 2.965 15.812 1 98 106 HIS A CA 1
ATOM 850 C C . HIS A 1 106 ? 5.996 3.205 16.766 1 98 106 HIS A C 1
ATOM 852 O O . HIS A 1 106 ? 6.199 3.5 17.938 1 98 106 HIS A O 1
ATOM 858 N N . ILE A 1 107 ? 4.816 3.133 16.219 1 97.81 107 ILE A N 1
ATOM 859 C CA . ILE A 1 107 ? 3.598 3.334 16.984 1 97.81 107 ILE A CA 1
ATOM 860 C C . ILE A 1 107 ? 2.883 1.997 17.188 1 97.81 107 ILE A C 1
ATOM 862 O O . ILE A 1 107 ? 2.701 1.242 16.219 1 97.81 107 ILE A O 1
ATOM 866 N N . ASP A 1 108 ? 2.479 1.66 18.406 1 96.94 108 ASP A N 1
ATOM 867 C CA . ASP A 1 108 ? 1.706 0.453 18.688 1 96.94 108 ASP A CA 1
ATOM 868 C C . ASP A 1 108 ? 0.208 0.72 18.562 1 96.94 108 ASP A C 1
ATOM 870 O O . ASP A 1 108 ? -0.513 0.718 19.562 1 96.94 108 ASP A O 1
ATOM 874 N N . GLY A 1 109 ? -0.222 0.877 17.266 1 94 109 GLY A N 1
ATOM 875 C CA . GLY A 1 109 ? -1.629 1.125 17 1 94 109 GLY A CA 1
ATOM 876 C C . GLY A 1 109 ? -2.5 -0.101 17.188 1 94 109 GLY A C 1
ATOM 877 O O . GLY A 1 109 ? -3.725 0.009 17.281 1 94 109 GLY A O 1
ATOM 878 N N . ALA A 1 110 ? -1.921 -1.253 17.234 1 91.5 110 ALA A N 1
ATOM 879 C CA . ALA A 1 110 ? -2.67 -2.492 17.438 1 91.5 110 ALA A CA 1
ATOM 880 C C . ALA A 1 110 ? -3.232 -2.578 18.844 1 91.5 110 ALA A C 1
ATOM 882 O O . ALA A 1 110 ? -4.137 -3.373 19.109 1 91.5 110 ALA A O 1
ATOM 883 N N . SER A 1 111 ? -2.615 -1.862 19.703 1 87.62 111 SER A N 1
ATOM 884 C CA . SER A 1 111 ? -3.051 -1.896 21.094 1 87.62 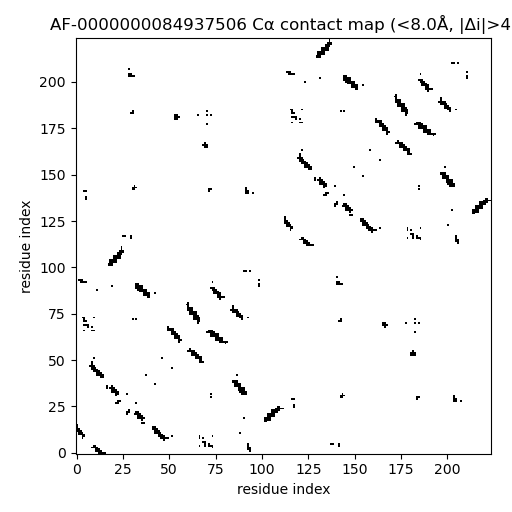111 SER A CA 1
ATOM 885 C C . SER A 1 111 ? -4.098 -0.824 21.375 1 87.62 111 SER A C 1
ATOM 887 O O . SER A 1 111 ? -4.516 -0.639 22.516 1 87.62 111 SER A O 1
ATOM 889 N N . TYR A 1 112 ? -4.547 -0.016 20.391 1 75.25 112 TYR A N 1
ATOM 890 C CA . TYR A 1 112 ? -5.602 0.978 20.547 1 75.25 112 TYR A CA 1
ATOM 891 C C . TYR A 1 112 ? -6.891 0.519 19.891 1 75.25 112 TYR A C 1
ATOM 893 O O . TYR A 1 112 ? -6.859 -0.252 18.922 1 75.25 112 TYR A O 1
ATOM 901 N N . MET B 1 1 ? -2.498 -20.891 3.287 1 97.19 1 MET B N 1
ATOM 902 C CA . MET B 1 1 ? -2.723 -19.734 4.152 1 97.19 1 MET B CA 1
ATOM 903 C C . MET B 1 1 ? -3.824 -18.844 3.59 1 97.19 1 MET B C 1
ATOM 905 O O . MET B 1 1 ? -4.055 -18.812 2.379 1 97.19 1 MET B O 1
ATOM 909 N N . LYS B 1 2 ? -4.539 -18.172 4.504 1 98.06 2 LYS B N 1
ATOM 910 C CA . LYS B 1 2 ? -5.625 -17.266 4.137 1 98.06 2 LYS B CA 1
ATOM 911 C C . LYS B 1 2 ? -5.297 -15.828 4.531 1 98.06 2 LYS B C 1
ATOM 913 O O . LYS B 1 2 ? -4.816 -15.578 5.637 1 98.06 2 LYS B O 1
ATOM 918 N N . LEU B 1 3 ? -5.469 -14.961 3.613 1 98.56 3 LEU B N 1
ATOM 919 C CA . LEU B 1 3 ? -5.258 -13.531 3.799 1 98.56 3 LEU B CA 1
ATOM 920 C C . LEU B 1 3 ? -6.488 -12.734 3.375 1 98.56 3 LEU B C 1
ATOM 922 O O . LEU B 1 3 ? -7.316 -13.234 2.607 1 98.56 3 LEU B O 1
ATOM 926 N N . SER B 1 4 ? -6.562 -11.555 3.822 1 98.75 4 SER B N 1
ATOM 927 C CA . SER B 1 4 ? -7.664 -10.688 3.436 1 98.75 4 SER B CA 1
ATOM 928 C C . SER B 1 4 ? -7.25 -9.219 3.467 1 98.75 4 SER B C 1
ATOM 930 O O . SER B 1 4 ? -6.379 -8.828 4.25 1 98.75 4 SER B O 1
ATOM 932 N N . CYS B 1 5 ? -7.891 -8.461 2.539 1 98.94 5 CYS B N 1
ATOM 933 C CA . CYS B 1 5 ? -7.77 -7.016 2.691 1 98.94 5 CYS B CA 1
ATOM 934 C C . CYS B 1 5 ? -8.445 -6.543 3.975 1 98.94 5 CYS B C 1
ATOM 936 O O . CYS B 1 5 ? -8.992 -7.352 4.727 1 98.94 5 CYS B O 1
ATOM 938 N N . HIS B 1 6 ? -8.406 -5.34 4.262 1 98.81 6 HIS B N 1
ATOM 939 C CA . HIS B 1 6 ? -8.836 -4.852 5.566 1 98.81 6 HIS B CA 1
ATOM 940 C C . HIS B 1 6 ? -10.352 -4.945 5.715 1 98.81 6 HIS B C 1
ATOM 942 O O . HIS B 1 6 ? -10.852 -5.305 6.785 1 98.81 6 HIS B O 1
ATOM 948 N N . CYS B 1 7 ? -11.141 -4.605 4.676 1 98.75 7 CYS B N 1
ATOM 949 C CA . CYS B 1 7 ? -12.594 -4.516 4.773 1 98.75 7 CYS B CA 1
ATOM 950 C C . CYS B 1 7 ? -13.242 -5.867 4.512 1 98.75 7 CYS B C 1
ATOM 952 O O . CYS B 1 7 ? -14.461 -6.02 4.66 1 98.75 7 CYS B O 1
ATOM 954 N N . GLY B 1 8 ? -12.484 -6.781 4.055 1 98.75 8 GLY B N 1
ATOM 955 C CA . GLY B 1 8 ? -13.008 -8.125 3.85 1 98.75 8 GLY B CA 1
ATOM 956 C C . GLY B 1 8 ? -13.531 -8.352 2.445 1 98.75 8 GLY B C 1
ATOM 957 O O . GLY B 1 8 ? -14 -9.445 2.121 1 98.75 8 GLY B O 1
ATOM 958 N N . ASN B 1 9 ? -13.453 -7.379 1.56 1 98.94 9 ASN B N 1
ATOM 959 C CA . ASN B 1 9 ? -13.945 -7.512 0.191 1 98.94 9 ASN B CA 1
ATOM 960 C C . ASN B 1 9 ? -13.117 -8.523 -0.602 1 98.94 9 ASN B C 1
ATOM 962 O O . ASN B 1 9 ? -13.664 -9.273 -1.41 1 98.94 9 ASN B O 1
ATOM 966 N N . VAL B 1 10 ? -11.82 -8.547 -0.42 1 98.94 10 VAL B N 1
ATOM 967 C CA . VAL B 1 10 ? -10.914 -9.422 -1.156 1 98.94 10 VAL B CA 1
ATOM 968 C C . VAL B 1 10 ? -10.234 -10.391 -0.191 1 98.94 10 VAL B C 1
ATOM 970 O O . VAL B 1 10 ? -9.648 -9.969 0.806 1 98.94 10 VAL B O 1
ATOM 973 N N . SER B 1 11 ? -10.305 -11.594 -0.398 1 98.88 11 SER B N 1
ATOM 974 C CA . SER B 1 11 ? -9.57 -12.625 0.335 1 98.88 11 SER B CA 1
ATOM 975 C C . SER B 1 11 ? -8.773 -13.516 -0.61 1 98.88 11 SER B C 1
ATOM 977 O O . SER B 1 11 ? -9.18 -13.734 -1.753 1 98.88 11 SER B O 1
ATOM 979 N N . LEU B 1 12 ? -7.684 -13.992 -0.172 1 98.88 12 LEU B N 1
ATOM 980 C CA . LEU B 1 12 ? -6.781 -14.836 -0.948 1 98.88 12 LEU B CA 1
ATOM 981 C C . LEU B 1 12 ? -6.387 -16.078 -0.158 1 98.88 12 LEU B C 1
ATOM 983 O O . LEU B 1 12 ? -6.258 -16.031 1.066 1 98.88 12 LEU B O 1
ATOM 987 N N . GLN B 1 13 ? -6.25 -17.125 -0.845 1 98.88 13 GLN B N 1
ATOM 988 C CA . GLN B 1 13 ? -5.754 -18.375 -0.273 1 98.88 13 GLN B CA 1
ATOM 989 C C . GLN B 1 13 ? -4.637 -18.969 -1.127 1 98.88 13 GLN B C 1
ATOM 991 O O . GLN B 1 13 ? -4.754 -19.031 -2.352 1 98.88 13 GLN B O 1
ATOM 996 N N . ALA B 1 14 ? -3.562 -19.406 -0.563 1 98.81 14 ALA B N 1
ATOM 997 C CA . ALA B 1 14 ? -2.408 -20 -1.232 1 98.81 14 ALA B CA 1
ATOM 998 C C . ALA B 1 14 ? -1.551 -20.781 -0.249 1 98.81 14 ALA B C 1
ATOM 1000 O O . ALA B 1 14 ? -1.691 -20.641 0.967 1 98.81 14 ALA B O 1
ATOM 1001 N N . PRO B 1 15 ? -0.646 -21.688 -0.782 1 98.62 15 PRO B N 1
ATOM 1002 C CA . PRO B 1 15 ? 0.309 -22.328 0.126 1 98.62 15 PRO B CA 1
ATOM 1003 C C . PRO B 1 15 ? 1.232 -21.328 0.812 1 98.62 15 PRO B C 1
ATOM 1005 O O . PRO B 1 15 ? 1.502 -20.25 0.265 1 98.62 15 PRO B O 1
ATOM 1008 N N . GLU B 1 16 ? 1.651 -21.672 2.029 1 98.06 16 GLU B N 1
ATOM 1009 C CA . GLU B 1 16 ? 2.621 -20.828 2.713 1 98.06 16 GLU B CA 1
ATOM 1010 C C . GLU B 1 16 ? 3.92 -20.719 1.916 1 98.06 16 GLU B C 1
ATOM 1012 O O . GLU B 1 16 ? 4.5 -21.734 1.524 1 98.06 16 GLU B O 1
ATOM 1017 N N . PRO B 1 17 ? 4.348 -19.531 1.63 1 98.44 17 PRO B N 1
ATOM 1018 C CA . PRO B 1 17 ? 5.598 -19.391 0.88 1 98.44 17 PRO B CA 1
ATOM 1019 C C . PRO B 1 17 ? 6.836 -19.609 1.747 1 98.44 17 PRO B C 1
ATOM 1021 O O . PRO B 1 17 ? 6.777 -19.438 2.967 1 98.44 17 PRO B O 1
ATOM 1024 N N . GLU B 1 18 ? 7.926 -19.984 1.09 1 97.5 18 GLU B N 1
ATOM 1025 C CA . GLU B 1 18 ? 9.188 -20.188 1.794 1 97.5 18 GLU B CA 1
ATOM 1026 C C . GLU B 1 18 ? 9.914 -18.859 2.016 1 97.5 18 GLU B C 1
ATOM 1028 O O . GLU B 1 18 ? 10.789 -18.766 2.879 1 97.5 18 GLU B O 1
ATOM 1033 N N . GLN B 1 19 ? 9.664 -17.938 1.172 1 98.5 19 GLN B N 1
ATOM 1034 C CA . GLN B 1 19 ? 10.266 -16.609 1.23 1 98.5 19 GLN B CA 1
ATOM 1035 C C . GLN B 1 19 ? 9.359 -15.57 0.597 1 98.5 19 GLN B C 1
ATOM 1037 O O . GLN B 1 19 ? 8.43 -15.906 -0.141 1 98.5 19 GLN B O 1
ATOM 1042 N N . VAL B 1 20 ? 9.602 -14.383 0.926 1 98.81 20 VAL B N 1
ATOM 1043 C CA . VAL B 1 20 ? 8.938 -13.242 0.301 1 98.81 20 VAL B CA 1
ATOM 1044 C C . VAL B 1 20 ? 9.984 -12.32 -0.324 1 98.81 20 VAL B C 1
ATOM 1046 O O . VAL B 1 20 ? 11.188 -12.516 -0.137 1 98.81 20 VAL B O 1
ATOM 1049 N N . ALA B 1 21 ? 9.477 -11.398 -1.131 1 98.88 21 ALA B N 1
ATOM 1050 C CA . ALA B 1 21 ? 10.398 -10.5 -1.815 1 98.88 21 ALA B CA 1
ATOM 1051 C C . ALA B 1 21 ? 9.961 -9.047 -1.674 1 98.88 21 ALA B C 1
ATOM 1053 O O . ALA B 1 21 ? 8.758 -8.75 -1.706 1 98.88 21 ALA B O 1
ATOM 1054 N N . ILE B 1 22 ? 10.891 -8.164 -1.51 1 98.56 22 ILE B N 1
ATOM 1055 C CA . ILE B 1 22 ? 10.703 -6.723 -1.546 1 98.56 22 ILE B CA 1
ATOM 1056 C C . ILE B 1 22 ? 11.461 -6.133 -2.732 1 98.56 22 ILE B C 1
ATOM 1058 O O . ILE B 1 22 ? 12.68 -6.305 -2.848 1 98.56 22 ILE B O 1
ATOM 1062 N N . CYS B 1 23 ? 10.797 -5.527 -3.596 1 98.31 23 CYS B N 1
ATOM 1063 C CA . CYS B 1 23 ? 11.359 -4.934 -4.805 1 98.31 23 CYS B CA 1
ATOM 1064 C C . CYS B 1 23 ? 11.461 -3.42 -4.672 1 98.31 23 CYS B C 1
ATOM 1066 O O . CYS B 1 23 ? 10.555 -2.773 -4.145 1 98.31 23 CYS B O 1
ATOM 1068 N N . ASN B 1 24 ? 12.484 -2.82 -5.184 1 97.75 24 ASN B N 1
ATOM 1069 C CA . ASN B 1 24 ? 12.672 -1.381 -5.027 1 97.75 24 ASN B CA 1
ATOM 1070 C C . ASN B 1 24 ? 12.367 -0.635 -6.324 1 97.75 24 ASN B C 1
ATOM 1072 O O . ASN B 1 24 ? 12.82 0.492 -6.52 1 97.75 24 ASN B O 1
ATOM 1076 N N . CYS B 1 25 ? 11.617 -1.253 -7.258 1 97.5 25 CYS B N 1
ATOM 1077 C CA . CYS B 1 25 ? 11.195 -0.479 -8.422 1 97.5 25 CYS B CA 1
ATOM 1078 C C . CYS B 1 25 ? 10.234 0.635 -8.008 1 97.5 25 CYS B C 1
ATOM 1080 O O . CYS B 1 25 ? 9.797 0.694 -6.859 1 97.5 25 CYS B O 1
ATOM 1082 N N . SER B 1 26 ? 9.883 1.517 -8.898 1 97.5 26 SER B N 1
ATOM 1083 C CA . SER B 1 26 ? 9.219 2.771 -8.547 1 97.5 26 SER B CA 1
ATOM 1084 C C . SER B 1 26 ? 7.828 2.523 -7.984 1 97.5 26 SER B C 1
ATOM 1086 O O . SER B 1 26 ? 7.387 3.229 -7.074 1 97.5 26 SER B O 1
ATOM 1088 N N . ILE B 1 27 ? 7.102 1.515 -8.469 1 98.38 27 ILE B N 1
ATOM 1089 C CA . ILE B 1 27 ? 5.742 1.307 -7.984 1 98.38 27 ILE B CA 1
ATOM 1090 C C . ILE B 1 27 ? 5.762 0.427 -6.738 1 98.38 27 ILE B C 1
ATOM 1092 O O . ILE B 1 27 ? 5.023 0.673 -5.785 1 98.38 27 ILE B O 1
ATOM 1096 N N . CYS B 1 28 ? 6.641 -0.552 -6.711 1 98.44 28 CYS B N 1
ATOM 1097 C CA . CYS B 1 28 ? 6.664 -1.476 -5.582 1 98.44 28 CYS B CA 1
ATOM 1098 C C . CYS B 1 28 ? 7.094 -0.765 -4.305 1 98.44 28 CYS B C 1
ATOM 1100 O O . CYS B 1 28 ? 6.57 -1.042 -3.227 1 98.44 28 CYS B O 1
ATOM 1102 N N . ARG B 1 29 ? 8.07 0.135 -4.441 1 97.94 29 ARG B N 1
ATOM 1103 C CA . ARG B 1 29 ? 8.523 0.824 -3.238 1 97.94 29 ARG B CA 1
ATOM 1104 C C . ARG B 1 29 ? 7.43 1.732 -2.684 1 97.94 29 ARG B C 1
ATOM 1106 O O . ARG B 1 29 ? 7.359 1.959 -1.475 1 97.94 29 ARG B O 1
ATOM 1113 N N . ARG B 1 30 ? 6.547 2.273 -3.547 1 98.69 30 ARG B N 1
ATOM 1114 C CA . ARG B 1 30 ? 5.449 3.125 -3.098 1 98.69 30 ARG B CA 1
ATOM 1115 C C . ARG B 1 30 ? 4.363 2.301 -2.416 1 98.69 30 ARG B C 1
ATOM 1117 O O . ARG B 1 30 ? 3.746 2.758 -1.451 1 98.69 30 ARG B O 1
ATOM 1124 N N . TYR B 1 31 ? 4.152 1.095 -2.936 1 98.81 31 TYR B N 1
ATOM 1125 C CA . TYR B 1 31 ? 3.217 0.188 -2.283 1 98.81 31 TYR B CA 1
ATOM 1126 C C . TYR B 1 31 ? 3.807 -0.368 -0.992 1 98.81 31 TYR B C 1
ATOM 1128 O O . TYR B 1 31 ? 3.072 -0.823 -0.112 1 98.81 31 TYR B O 1
ATOM 1136 N N . ALA B 1 32 ? 5.105 -0.372 -0.941 1 98.56 32 ALA B N 1
ATOM 1137 C CA . ALA B 1 32 ? 5.852 -1.07 0.105 1 98.56 32 ALA B CA 1
ATOM 1138 C C . ALA B 1 32 ? 5.387 -2.518 0.233 1 98.56 32 ALA B C 1
ATOM 1140 O O . ALA B 1 32 ? 5.219 -3.027 1.344 1 98.56 32 ALA B O 1
ATOM 1141 N N . ALA B 1 33 ? 5.121 -3.137 -0.863 1 98.62 33 ALA B N 1
ATOM 1142 C CA . ALA B 1 33 ? 4.566 -4.488 -0.859 1 98.62 33 ALA B CA 1
ATOM 1143 C C . ALA B 1 33 ? 5.637 -5.52 -0.523 1 98.62 33 ALA B C 1
ATOM 1145 O O . ALA B 1 33 ? 6.828 -5.277 -0.726 1 98.62 33 ALA B O 1
ATOM 1146 N N . CYS B 1 34 ? 5.23 -6.555 0.027 1 98.75 34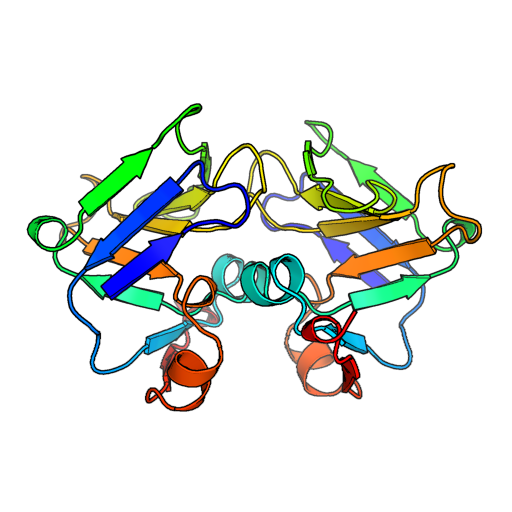 CYS B N 1
ATOM 1147 C CA . CYS B 1 34 ? 5.992 -7.777 0.248 1 98.75 34 CYS B CA 1
ATOM 1148 C C . CYS B 1 34 ? 5.379 -8.945 -0.517 1 98.75 34 CYS B C 1
ATOM 1150 O O . CYS B 1 34 ? 4.312 -9.438 -0.154 1 98.75 34 CYS B O 1
ATOM 1152 N N . TRP B 1 35 ? 6.117 -9.445 -1.571 1 98.88 35 TRP B N 1
ATOM 1153 C CA . TRP B 1 35 ? 5.492 -10.32 -2.559 1 98.88 35 TRP B CA 1
ATOM 1154 C C . TRP B 1 35 ? 5.855 -11.781 -2.301 1 98.88 35 TRP B C 1
ATOM 1156 O O . TRP B 1 35 ? 7.02 -12.094 -2.039 1 98.88 35 TRP B O 1
ATOM 1166 N N . ALA B 1 36 ? 4.914 -12.648 -2.357 1 98.88 36 ALA B N 1
ATOM 1167 C CA . ALA B 1 36 ? 5.102 -14.086 -2.545 1 98.88 36 ALA B CA 1
ATOM 1168 C C . ALA B 1 36 ? 4.613 -14.523 -3.922 1 98.88 36 ALA B C 1
ATOM 1170 O O . ALA B 1 36 ? 3.51 -14.172 -4.34 1 98.88 36 ALA B O 1
ATOM 1171 N N . TYR B 1 37 ? 5.367 -15.281 -4.602 1 98.75 37 TYR B N 1
ATOM 1172 C CA . TYR B 1 37 ? 5.105 -15.625 -5.996 1 98.75 37 TYR B CA 1
ATOM 1173 C C . TYR B 1 37 ? 4.523 -17.031 -6.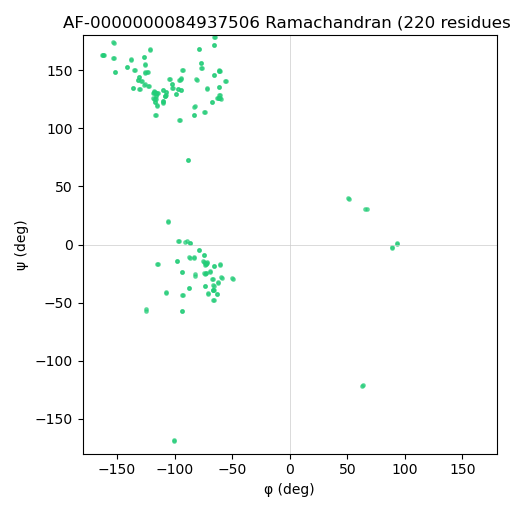105 1 98.75 37 TYR B C 1
ATOM 1175 O O . TYR B 1 37 ? 4.996 -17.953 -5.445 1 98.75 37 TYR B O 1
ATOM 1183 N N . TYR B 1 38 ? 3.51 -17.109 -7.008 1 98.81 38 TYR B N 1
ATOM 1184 C CA . TYR B 1 38 ? 2.812 -18.375 -7.176 1 98.81 38 TYR B CA 1
ATOM 1185 C C . TYR B 1 38 ? 2.471 -18.625 -8.641 1 98.81 38 TYR B C 1
ATOM 1187 O O . TYR B 1 38 ? 2.305 -17.672 -9.414 1 98.81 38 TYR B O 1
ATOM 1195 N N . ASP B 1 39 ? 2.365 -19.953 -9 1 98.44 39 ASP B N 1
ATOM 1196 C CA . ASP B 1 39 ? 1.531 -20.328 -10.141 1 98.44 39 ASP B CA 1
ATOM 1197 C C . ASP B 1 39 ? 0.075 -19.922 -9.906 1 98.44 39 ASP B C 1
ATOM 1199 O O . ASP B 1 39 ? -0.49 -20.219 -8.852 1 98.44 39 ASP B O 1
ATOM 1203 N N . PRO B 1 40 ? -0.472 -19.219 -10.883 1 98.38 40 PRO B N 1
ATOM 1204 C CA . PRO B 1 40 ? -1.845 -18.75 -10.695 1 98.38 40 PRO B CA 1
ATOM 1205 C C . PRO B 1 40 ? -2.795 -19.859 -10.25 1 98.38 40 PRO B C 1
ATOM 1207 O O . PRO B 1 40 ? -3.715 -19.609 -9.461 1 98.38 40 PRO B O 1
ATOM 1210 N N . GLU B 1 41 ? -2.547 -21.047 -10.609 1 98.12 41 GLU B N 1
ATOM 1211 C CA . GLU B 1 41 ? -3.451 -22.156 -10.328 1 98.12 41 GLU B CA 1
ATOM 1212 C C . GLU B 1 41 ? -3.434 -22.531 -8.852 1 98.12 41 GLU B C 1
ATOM 1214 O O . GLU B 1 41 ? -4.316 -23.234 -8.367 1 98.12 41 GLU B O 1
ATOM 1219 N N . THR B 1 42 ? -2.422 -22.047 -8.148 1 98.5 42 THR B N 1
ATOM 1220 C CA . THR B 1 42 ? -2.287 -22.406 -6.746 1 98.5 42 THR B CA 1
ATOM 1221 C C . THR B 1 42 ? -2.881 -21.328 -5.852 1 98.5 42 THR B C 1
ATOM 1223 O O . THR B 1 42 ? -2.812 -21.422 -4.621 1 98.5 42 THR B O 1
ATOM 1226 N N . VAL B 1 43 ? -3.451 -20.312 -6.453 1 98.88 43 VAL B N 1
ATOM 1227 C CA . VAL B 1 43 ? -3.984 -19.188 -5.703 1 98.88 43 VAL B CA 1
ATOM 1228 C C . VAL B 1 43 ? -5.492 -19.078 -5.93 1 98.88 43 VAL B C 1
ATOM 1230 O O . VAL B 1 43 ? -5.961 -19.141 -7.066 1 98.88 43 VAL B O 1
ATOM 1233 N N . GLN B 1 44 ? -6.188 -18.938 -4.855 1 98.88 44 GLN B N 1
ATOM 1234 C CA . GLN B 1 44 ? -7.609 -18.609 -4.922 1 98.88 44 GLN B CA 1
ATOM 1235 C C . GLN B 1 44 ? -7.859 -17.172 -4.469 1 98.88 44 GLN B C 1
ATOM 1237 O O . GLN B 1 44 ? -7.41 -16.766 -3.395 1 98.88 44 GLN B O 1
ATOM 1242 N N . ILE B 1 45 ? -8.539 -16.422 -5.266 1 98.81 45 ILE B N 1
ATOM 1243 C CA . ILE B 1 45 ? -8.93 -15.055 -4.949 1 98.81 45 ILE B CA 1
ATOM 1244 C C . ILE B 1 45 ? -10.453 -14.945 -4.922 1 98.81 45 ILE B C 1
ATOM 1246 O O . ILE B 1 45 ? -11.125 -15.312 -5.891 1 98.81 45 ILE B O 1
ATOM 1250 N N . ARG B 1 46 ? -10.93 -14.469 -3.852 1 98.81 46 ARG B N 1
ATOM 1251 C CA . ARG B 1 46 ? -12.367 -14.273 -3.691 1 98.81 46 ARG B CA 1
ATOM 1252 C C . ARG B 1 46 ? -12.695 -12.797 -3.504 1 98.81 46 ARG B C 1
ATOM 1254 O O . ARG B 1 46 ? -12.055 -12.109 -2.705 1 98.81 46 ARG B O 1
ATOM 1261 N N . VAL B 1 47 ? -13.648 -12.312 -4.242 1 98.81 47 VAL B N 1
ATOM 1262 C CA . VAL B 1 47 ? -14.164 -10.953 -4.148 1 98.81 47 VAL B CA 1
ATOM 1263 C C . VAL B 1 47 ? -15.625 -10.984 -3.711 1 98.81 47 VAL B C 1
ATOM 1265 O O . VAL B 1 47 ? -16.453 -11.648 -4.344 1 98.81 47 VAL B O 1
ATOM 1268 N N . GLU B 1 48 ? -15.93 -10.227 -2.699 1 98.75 48 GLU B N 1
ATOM 1269 C CA . GLU B 1 48 ? -17.25 -10.328 -2.074 1 98.75 48 GLU B CA 1
ATOM 1270 C C . GLU B 1 48 ? -18.219 -9.312 -2.662 1 98.75 48 GLU B C 1
ATOM 1272 O O . GLU B 1 48 ? -19.406 -9.609 -2.85 1 98.75 48 GLU B O 1
ATOM 1277 N N . ARG B 1 49 ? -17.828 -8.047 -2.889 1 98.62 49 ARG B N 1
ATOM 1278 C CA . ARG B 1 49 ? -18.75 -6.969 -3.213 1 98.62 49 ARG B CA 1
ATOM 1279 C C . ARG B 1 49 ? -18.344 -6.285 -4.516 1 98.62 49 ARG B C 1
ATOM 1281 O O . ARG B 1 49 ? -19.125 -6.25 -5.469 1 98.62 49 ARG B O 1
ATOM 1288 N N . ARG B 1 50 ? -17.156 -5.824 -4.566 1 98.56 50 ARG B N 1
ATOM 1289 C CA . ARG B 1 50 ? -16.703 -5.043 -5.715 1 98.56 50 ARG B CA 1
ATOM 1290 C C . ARG B 1 50 ? -15.422 -5.621 -6.301 1 98.56 50 ARG B C 1
ATOM 1292 O O . ARG B 1 50 ? -14.469 -5.898 -5.566 1 98.56 50 ARG B O 1
ATOM 1299 N N . ALA B 1 51 ? -15.344 -5.688 -7.613 1 98.81 51 ALA B N 1
ATOM 1300 C CA . ALA B 1 51 ? -14.148 -6.18 -8.289 1 98.81 51 ALA B CA 1
ATOM 1301 C C . ALA B 1 51 ? -12.938 -5.305 -7.973 1 98.81 51 ALA B C 1
ATOM 1303 O O . ALA B 1 51 ? -13.062 -4.094 -7.789 1 98.81 51 ALA B O 1
ATOM 1304 N N . THR B 1 52 ? -11.812 -5.984 -8 1 98.81 52 THR B N 1
ATOM 1305 C CA . THR B 1 52 ? -10.578 -5.238 -7.77 1 98.81 52 THR B CA 1
ATOM 1306 C C . THR B 1 52 ? -10.328 -4.246 -8.906 1 98.81 52 THR B C 1
ATOM 1308 O O . THR B 1 52 ? -10.727 -4.488 -10.047 1 98.81 52 THR B O 1
ATOM 1311 N N . ALA B 1 53 ? -9.758 -3.127 -8.562 1 98.69 53 ALA B N 1
ATOM 1312 C CA . ALA B 1 53 ? -9.156 -2.23 -9.547 1 98.69 53 ALA B CA 1
ATOM 1313 C C . ALA B 1 53 ? -7.668 -2.52 -9.719 1 98.69 53 ALA B C 1
ATOM 1315 O O . ALA B 1 53 ? -7.008 -2.977 -8.781 1 98.69 53 ALA B O 1
ATOM 1316 N N . PHE B 1 54 ? -7.09 -2.295 -10.867 1 98.62 54 PHE B N 1
ATOM 1317 C CA . PHE B 1 54 ? -5.672 -2.59 -11.031 1 98.62 54 PHE B CA 1
ATOM 1318 C C . PHE B 1 54 ? -4.973 -1.479 -11.812 1 98.62 54 PHE B C 1
ATOM 1320 O O . PHE B 1 54 ? -5.633 -0.635 -12.422 1 98.62 54 PHE B O 1
ATOM 1327 N N . TYR B 1 55 ? -3.73 -1.427 -11.664 1 98.75 55 TYR B N 1
ATOM 1328 C CA . TYR B 1 55 ? -2.814 -0.498 -12.312 1 98.75 55 TYR B CA 1
ATOM 1329 C C . TYR B 1 55 ? -1.735 -1.248 -13.086 1 98.75 55 TYR B C 1
ATOM 1331 O O . TYR B 1 55 ? -1.209 -2.256 -12.609 1 98.75 55 TYR B O 1
ATOM 1339 N N . GLN B 1 56 ? -1.479 -0.776 -14.258 1 98.06 56 GLN B N 1
ATOM 1340 C CA . GLN B 1 56 ? -0.386 -1.259 -15.102 1 98.06 56 GLN B CA 1
ATOM 1341 C C . GLN B 1 56 ? 0.548 -0.12 -15.492 1 98.06 56 GLN B C 1
ATOM 1343 O O . GLN B 1 56 ? 0.111 1.021 -15.656 1 98.06 56 GLN B O 1
ATOM 1348 N N . TRP B 1 57 ? 1.713 -0.429 -15.641 1 95.69 57 TRP B N 1
ATOM 1349 C CA . TRP B 1 57 ? 2.674 0.561 -16.109 1 95.69 57 TRP B CA 1
ATOM 1350 C C . TRP B 1 57 ? 3.828 -0.11 -16.844 1 95.69 57 TRP B C 1
ATOM 1352 O O . TRP B 1 57 ? 3.854 -1.335 -16.984 1 95.69 57 TRP B O 1
ATOM 1362 N N . GLY B 1 58 ? 4.68 0.667 -17.422 1 94.12 58 GLY B N 1
ATOM 1363 C CA . GLY B 1 58 ? 5.785 0.087 -18.17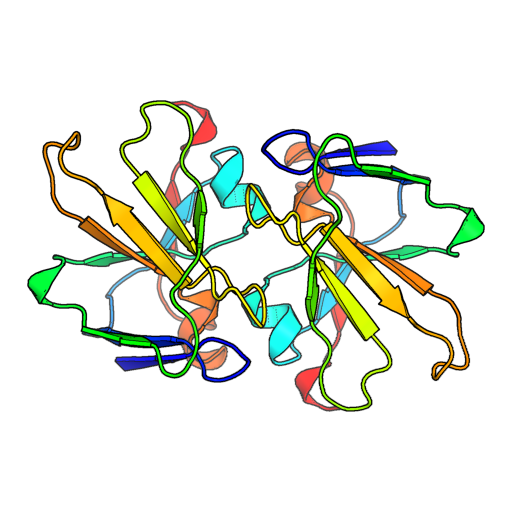2 1 94.12 58 GLY B CA 1
ATOM 1364 C C . GLY B 1 58 ? 5.336 -0.727 -19.375 1 94.12 58 GLY B C 1
ATOM 1365 O O . GLY B 1 58 ? 4.625 -0.219 -20.25 1 94.12 58 GLY B O 1
ATOM 1366 N N . ASP B 1 59 ? 5.707 -2.025 -19.406 1 93.88 59 ASP B N 1
ATOM 1367 C CA . ASP B 1 59 ? 5.359 -2.904 -20.531 1 93.88 59 ASP B CA 1
ATOM 1368 C C . ASP B 1 59 ? 3.916 -3.383 -20.422 1 93.88 59 ASP B C 1
ATOM 1370 O O . ASP B 1 59 ? 3.424 -4.098 -21.297 1 93.88 59 ASP B O 1
ATOM 1374 N N . HIS B 1 60 ? 3.262 -3.033 -19.328 1 96.62 60 HIS B N 1
ATOM 1375 C CA . HIS B 1 60 ? 1.844 -3.295 -19.109 1 96.62 60 HIS B CA 1
ATOM 1376 C C . HIS B 1 60 ? 1.572 -4.793 -18.984 1 96.62 60 HIS B C 1
ATOM 1378 O O . HIS B 1 60 ? 0.499 -5.266 -19.375 1 96.62 60 HIS B O 1
ATOM 1384 N N . MET B 1 61 ? 2.57 -5.512 -18.469 1 97.31 61 MET B N 1
ATOM 1385 C CA . MET B 1 61 ? 2.441 -6.961 -18.344 1 97.31 61 MET B CA 1
ATOM 1386 C C . MET B 1 61 ? 1.909 -7.344 -16.953 1 97.31 61 MET B C 1
ATOM 1388 O O . MET B 1 61 ? 1.381 -8.438 -16.766 1 97.31 61 MET B O 1
ATOM 1392 N N . VAL B 1 62 ? 2.137 -6.43 -16.016 1 98.06 62 VAL B N 1
ATOM 1393 C CA . VAL B 1 62 ? 1.774 -6.73 -14.625 1 98.06 62 VAL B CA 1
ATOM 1394 C C . VAL B 1 62 ? 0.585 -5.871 -14.203 1 98.06 62 VAL B C 1
ATOM 1396 O O . VAL B 1 62 ? 0.617 -4.648 -14.344 1 98.06 62 VAL B O 1
ATOM 1399 N N . GLU B 1 63 ? -0.479 -6.477 -13.758 1 98.62 63 GLU B N 1
ATOM 1400 C CA . GLU B 1 63 ? -1.639 -5.816 -13.172 1 98.62 63 GLU B CA 1
ATOM 1401 C C . GLU B 1 63 ? -1.545 -5.797 -11.648 1 98.62 63 GLU B C 1
ATOM 1403 O O . GLU B 1 63 ? -1.67 -6.84 -11 1 98.62 63 GLU B O 1
ATOM 1408 N N . PHE B 1 64 ? -1.279 -4.691 -11.055 1 98.94 64 PHE B N 1
ATOM 1409 C CA . PHE B 1 64 ? -1.301 -4.559 -9.602 1 98.94 64 PHE B CA 1
ATOM 1410 C C . PHE B 1 64 ? -2.719 -4.312 -9.102 1 98.94 64 PHE B C 1
ATOM 1412 O O . PHE B 1 64 ? -3.27 -3.227 -9.289 1 98.94 64 PHE B O 1
ATOM 1419 N N . HIS B 1 65 ? -3.27 -5.25 -8.43 1 98.94 65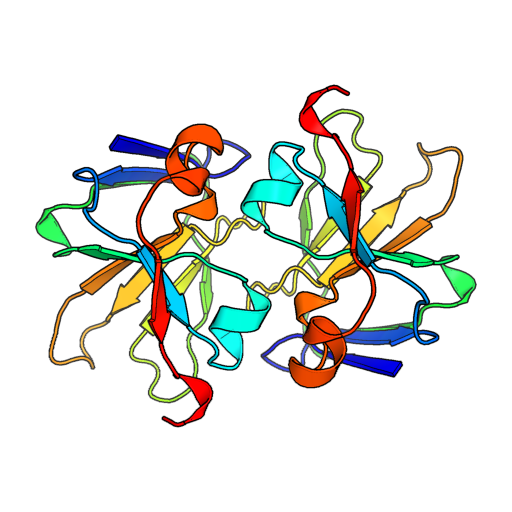 HIS B N 1
ATOM 1420 C CA . HIS B 1 65 ? -4.668 -5.215 -8.016 1 98.94 65 HIS B CA 1
ATOM 1421 C C . HIS B 1 65 ? -4.805 -4.684 -6.59 1 98.94 65 HIS B C 1
ATOM 1423 O O . HIS B 1 65 ? -4 -5.016 -5.719 1 98.94 65 HIS B O 1
ATOM 1429 N N . ARG B 1 66 ? -5.816 -3.91 -6.371 1 98.94 66 ARG B N 1
ATOM 1430 C CA . ARG B 1 66 ? -6.168 -3.393 -5.055 1 98.94 66 ARG B CA 1
ATOM 1431 C C . ARG B 1 66 ? -7.664 -3.521 -4.797 1 98.94 66 ARG B C 1
ATOM 1433 O O . ARG B 1 66 ? -8.461 -3.549 -5.738 1 98.94 66 ARG B O 1
ATOM 1440 N N . CYS B 1 67 ? -8.016 -3.682 -3.547 1 98.94 67 CYS B N 1
ATOM 1441 C CA . CYS B 1 67 ? -9.414 -3.537 -3.15 1 98.94 67 CYS B CA 1
ATOM 1442 C C . CYS B 1 67 ? -9.906 -2.121 -3.408 1 98.94 67 CYS B C 1
ATOM 1444 O O . CYS B 1 67 ? -9.297 -1.151 -2.953 1 98.94 67 CYS B O 1
ATOM 1446 N N . PRO B 1 68 ? -11.016 -1.998 -4.141 1 98.62 68 PRO B N 1
ATOM 1447 C CA . PRO B 1 68 ? -11.484 -0.641 -4.43 1 98.62 68 PRO B CA 1
ATOM 1448 C C . PRO B 1 68 ? -12.133 0.028 -3.221 1 98.62 68 PRO B C 1
ATOM 1450 O O . PRO B 1 68 ? -12.414 1.23 -3.25 1 98.62 68 PRO B O 1
ATOM 1453 N N . GLU B 1 69 ? -12.359 -0.695 -2.17 1 98.56 69 GLU B N 1
ATOM 1454 C CA . GLU B 1 69 ? -13.008 -0.158 -0.976 1 98.56 69 GLU B CA 1
ATOM 1455 C C . GLU B 1 69 ? -11.977 0.322 0.041 1 98.56 69 GLU B C 1
ATOM 1457 O O . GLU B 1 69 ? -11.875 1.521 0.312 1 98.56 69 GLU B O 1
ATOM 1462 N N . CYS B 1 70 ? -11.078 -0.55 0.468 1 98.88 70 CYS B N 1
ATOM 1463 C CA . CYS B 1 70 ? -10.148 -0.165 1.522 1 98.88 70 CYS B CA 1
ATOM 1464 C C . CYS B 1 70 ? -8.805 0.258 0.937 1 98.88 70 CYS B C 1
ATOM 1466 O O . CYS B 1 70 ? -7.984 0.854 1.632 1 98.88 70 CYS B O 1
ATOM 1468 N N . GLY B 1 71 ? -8.602 -0.038 -0.273 1 98.88 71 GLY B N 1
ATOM 1469 C CA . GLY B 1 71 ? -7.41 0.462 -0.946 1 98.88 71 GLY B CA 1
ATOM 1470 C C . GLY B 1 71 ? -6.211 -0.457 -0.801 1 98.88 71 GLY B C 1
ATOM 1471 O O . GLY B 1 71 ? -5.156 -0.206 -1.387 1 98.88 71 GLY B O 1
ATOM 1472 N N . CYS B 1 72 ? -6.305 -1.572 -0.052 1 98.94 72 CYS B N 1
ATOM 1473 C CA . CYS B 1 72 ? -5.18 -2.484 0.112 1 98.94 72 CYS B CA 1
ATOM 1474 C C . CYS B 1 72 ? -4.754 -3.072 -1.229 1 98.94 72 CYS B C 1
ATOM 1476 O O . CYS B 1 72 ? -5.59 -3.586 -1.978 1 98.94 72 CYS B O 1
ATOM 1478 N N . VAL B 1 73 ? -3.484 -2.943 -1.576 1 98.94 73 VAL B N 1
ATOM 1479 C CA . VAL B 1 73 ? -2.922 -3.721 -2.676 1 98.94 73 VAL B CA 1
ATOM 1480 C C . VAL B 1 73 ? -2.885 -5.199 -2.295 1 98.94 73 VAL B C 1
ATOM 1482 O O . VAL B 1 73 ? -2.264 -5.574 -1.299 1 98.94 73 VAL B O 1
ATOM 1485 N N . THR B 1 74 ? -3.535 -6.039 -3.107 1 98.94 74 THR B N 1
ATOM 1486 C CA . THR B 1 74 ? -3.736 -7.402 -2.629 1 98.94 74 THR B CA 1
ATOM 1487 C C . THR B 1 74 ? -2.826 -8.375 -3.373 1 98.94 74 THR B C 1
ATOM 1489 O O . THR B 1 74 ? -2.289 -9.312 -2.775 1 98.94 74 THR B O 1
ATOM 1492 N N . HIS B 1 75 ? -2.717 -8.188 -4.637 1 98.94 75 HIS B N 1
ATOM 1493 C CA . HIS B 1 75 ? -1.942 -9.109 -5.469 1 98.94 75 HIS B CA 1
ATOM 1494 C C . HIS B 1 75 ? -1.595 -8.469 -6.812 1 98.94 75 HIS B C 1
ATOM 1496 O O . HIS B 1 75 ? -2.123 -7.414 -7.156 1 98.94 75 HIS B O 1
ATOM 1502 N N . TYR B 1 76 ? -0.685 -9.008 -7.465 1 98.81 76 TYR B N 1
ATOM 1503 C CA . TYR B 1 76 ? -0.57 -8.703 -8.883 1 98.81 76 TYR B CA 1
ATOM 1504 C C . TYR B 1 76 ? -0.579 -9.977 -9.719 1 98.81 76 TYR B C 1
ATOM 1506 O O . TYR B 1 76 ? -0.335 -11.062 -9.203 1 98.81 76 TYR B O 1
ATOM 1514 N N . ARG B 1 77 ? -0.996 -9.805 -10.969 1 98.56 77 ARG B N 1
ATOM 1515 C CA . ARG B 1 77 ? -1.006 -10.867 -11.961 1 98.56 77 ARG B CA 1
ATOM 1516 C C . ARG B 1 77 ? -0.316 -10.422 -13.25 1 98.56 77 ARG B C 1
ATOM 1518 O O . ARG B 1 77 ? -0.468 -9.281 -13.672 1 98.56 77 ARG B O 1
ATOM 1525 N N . THR B 1 78 ? 0.417 -11.398 -13.789 1 98.44 78 THR B N 1
ATOM 1526 C CA . THR B 1 78 ? 0.879 -11.156 -15.148 1 98.44 78 THR B CA 1
ATOM 1527 C C . THR B 1 78 ? -0.221 -11.469 -16.156 1 98.44 78 THR B C 1
ATOM 1529 O O . THR B 1 78 ? -1.066 -12.328 -15.914 1 98.44 78 THR B O 1
ATOM 1532 N N . ASN B 1 79 ? -0.262 -10.656 -17.156 1 96.75 79 ASN B N 1
ATOM 1533 C CA . ASN B 1 79 ? -1.277 -10.906 -18.172 1 96.75 79 ASN B CA 1
ATOM 1534 C C . ASN B 1 79 ? -0.685 -11.602 -19.391 1 96.75 79 ASN B C 1
ATOM 1536 O O . ASN B 1 79 ? 0.429 -12.133 -19.328 1 96.75 79 ASN B O 1
ATOM 1540 N N . GLU B 1 80 ? -1.435 -11.672 -20.453 1 94.75 80 GLU B N 1
ATOM 1541 C CA . GLU B 1 80 ? -1.123 -12.484 -21.625 1 94.75 80 GLU B CA 1
ATOM 1542 C C . GLU B 1 80 ? 0.126 -11.977 -22.328 1 94.75 80 GLU B C 1
ATOM 1544 O O . GLU B 1 80 ? 0.71 -12.688 -23.156 1 94.75 80 GLU B O 1
ATOM 1549 N N . ARG B 1 81 ? 0.538 -10.805 -22.109 1 95 81 ARG B N 1
ATOM 1550 C CA . ARG B 1 81 ? 1.725 -10.234 -22.734 1 95 81 ARG B CA 1
ATOM 1551 C C . ARG B 1 81 ? 2.998 -10.805 -22.125 1 95 81 ARG B C 1
ATOM 1553 O O . ARG B 1 81 ? 4.086 -10.648 -22.672 1 95 81 ARG B O 1
ATOM 1560 N N . CYS B 1 82 ? 2.793 -11.414 -21.031 1 94.38 82 CYS B N 1
ATOM 1561 C CA . CYS B 1 82 ? 3.93 -11.984 -20.312 1 94.38 82 CYS B CA 1
ATOM 1562 C C . CYS B 1 82 ? 4.117 -13.453 -20.688 1 94.38 82 CYS B C 1
ATOM 1564 O O . CYS B 1 82 ? 3.139 -14.195 -20.828 1 94.38 82 CYS B O 1
ATOM 1566 N N . ASP B 1 83 ? 5.297 -13.867 -20.781 1 93.25 83 ASP B N 1
ATOM 1567 C CA . ASP B 1 83 ? 5.594 -15.242 -21.141 1 93.25 83 ASP B CA 1
ATOM 1568 C C . ASP B 1 83 ? 5.316 -16.203 -19.984 1 93.25 83 ASP B C 1
ATOM 1570 O O . ASP B 1 83 ? 5.105 -17.391 -20.188 1 93.25 83 ASP B O 1
ATOM 1574 N N . ARG B 1 84 ? 5.367 -15.617 -18.844 1 95.19 84 ARG B N 1
ATOM 1575 C CA . ARG B 1 84 ? 5.137 -16.438 -17.672 1 95.19 84 ARG B CA 1
ATOM 1576 C C . ARG B 1 84 ? 3.9 -15.969 -16.906 1 95.19 84 ARG B C 1
ATOM 1578 O O . ARG B 1 84 ? 3.756 -14.781 -16.625 1 95.19 84 ARG B O 1
ATOM 1585 N N . ALA B 1 85 ? 3.078 -16.938 -16.625 1 97.62 85 ALA B N 1
ATOM 1586 C CA . ALA B 1 85 ? 1.913 -16.641 -15.797 1 97.62 85 ALA B CA 1
ATOM 1587 C C . ALA B 1 85 ? 2.273 -16.672 -14.32 1 97.62 85 ALA B C 1
ATOM 1589 O O . ALA B 1 85 ? 2.705 -17.703 -13.797 1 97.62 85 ALA B O 1
ATOM 1590 N N . VAL B 1 86 ? 2.123 -15.539 -13.641 1 98.38 86 VAL B N 1
ATOM 1591 C CA . VAL B 1 86 ? 2.465 -15.414 -12.227 1 98.38 86 VAL B CA 1
ATOM 1592 C C . VAL B 1 86 ? 1.362 -14.656 -11.492 1 98.38 86 VAL B C 1
ATOM 1594 O O . VAL B 1 86 ? 0.818 -13.68 -12.016 1 98.38 86 VAL B O 1
ATOM 1597 N N . THR B 1 87 ? 0.977 -15.148 -10.359 1 98.81 87 THR B N 1
ATOM 1598 C CA . THR B 1 87 ? 0.259 -14.367 -9.352 1 98.81 87 THR B CA 1
ATOM 1599 C C . THR B 1 87 ? 1.139 -14.117 -8.133 1 98.81 87 THR B C 1
ATOM 1601 O O . THR B 1 87 ? 1.695 -15.055 -7.559 1 98.81 87 THR B O 1
ATOM 1604 N N . ALA B 1 88 ? 1.348 -12.93 -7.801 1 98.88 88 ALA B N 1
ATOM 1605 C CA . ALA B 1 88 ? 2.072 -12.57 -6.582 1 98.88 88 ALA B CA 1
ATOM 1606 C C . ALA B 1 88 ? 1.13 -11.984 -5.539 1 98.88 88 ALA B C 1
ATOM 1608 O O . ALA B 1 88 ? 0.337 -11.086 -5.84 1 98.88 88 ALA B O 1
ATOM 1609 N N . ILE B 1 89 ? 1.158 -12.516 -4.34 1 98.94 89 ILE B N 1
ATOM 1610 C CA . ILE B 1 89 ? 0.309 -12.047 -3.252 1 98.94 89 ILE B CA 1
ATOM 1611 C C . ILE B 1 89 ? 1.093 -11.078 -2.369 1 98.94 89 ILE B C 1
ATOM 1613 O O . ILE B 1 89 ? 2.256 -11.328 -2.043 1 98.94 89 ILE B O 1
ATOM 1617 N N . ASN B 1 90 ? 0.52 -9.938 -2.01 1 98.94 90 ASN B N 1
ATOM 1618 C CA . ASN B 1 90 ? 1.102 -9.023 -1.038 1 98.94 90 ASN B CA 1
ATOM 1619 C C . ASN B 1 90 ? 0.975 -9.555 0.385 1 98.94 90 ASN B C 1
ATOM 1621 O O . ASN B 1 90 ? -0.111 -9.531 0.967 1 98.94 90 ASN B O 1
ATOM 1625 N N . MET B 1 91 ? 2.057 -9.852 0.971 1 98.88 91 MET B N 1
ATOM 1626 C CA . MET B 1 91 ? 2.049 -10.539 2.258 1 98.88 91 MET B CA 1
ATOM 1627 C C . MET B 1 91 ? 1.937 -9.547 3.408 1 98.88 91 MET B C 1
ATOM 1629 O O . MET B 1 91 ? 1.84 -9.945 4.57 1 98.88 91 MET B O 1
ATOM 1633 N N . ARG B 1 92 ? 1.847 -8.266 3.074 1 98.69 92 ARG B N 1
ATOM 1634 C CA . ARG B 1 92 ? 1.467 -7.293 4.094 1 98.69 92 ARG B CA 1
ATOM 1635 C C . ARG B 1 92 ? 0.086 -7.605 4.66 1 98.69 92 ARG B C 1
ATOM 1637 O O . ARG B 1 92 ? -0.269 -7.129 5.742 1 98.69 92 ARG B O 1
ATOM 1644 N N . LEU B 1 93 ? -0.671 -8.422 3.943 1 98.75 93 LEU B N 1
ATOM 1645 C CA . LEU B 1 93 ? -2.018 -8.805 4.355 1 98.75 93 LEU B CA 1
ATOM 1646 C C . LEU B 1 93 ? -1.973 -9.961 5.352 1 98.75 93 LEU B C 1
ATOM 1648 O O . LEU B 1 93 ? -2.982 -10.281 5.98 1 98.75 93 LEU B O 1
ATOM 1652 N N . ALA B 1 94 ? -0.817 -10.594 5.539 1 98.06 94 ALA B N 1
ATOM 1653 C CA . ALA B 1 94 ? -0.668 -11.734 6.445 1 98.06 94 ALA B CA 1
ATOM 1654 C C . ALA B 1 94 ? -0.571 -11.266 7.895 1 98.06 94 ALA B C 1
ATOM 1656 O O . ALA B 1 94 ? -0.473 -10.07 8.164 1 98.06 94 ALA B O 1
ATOM 1657 N N . GLU B 1 95 ? -0.671 -12.203 8.75 1 96.25 95 GLU B N 1
ATOM 1658 C CA . GLU B 1 95 ? -0.45 -11.891 10.164 1 96.25 95 GLU B CA 1
ATOM 1659 C C . GLU B 1 95 ? 0.964 -11.367 10.398 1 96.25 95 GLU B C 1
ATOM 1661 O O . GLU B 1 95 ? 1.934 -11.938 9.891 1 96.25 95 GLU B O 1
ATOM 1666 N N . PRO B 1 96 ? 1.007 -10.312 11.195 1 95.62 96 PRO B N 1
ATOM 1667 C CA . PRO B 1 96 ? 2.309 -9.656 11.352 1 95.62 96 PRO B CA 1
ATOM 1668 C C . PRO B 1 96 ? 3.359 -10.57 11.977 1 95.62 96 PRO B C 1
ATOM 1670 O O . PRO B 1 96 ? 4.547 -10.453 11.672 1 95.62 96 PRO B O 1
ATOM 1673 N N . GLU B 1 97 ? 2.924 -11.445 12.852 1 95.38 97 GLU B N 1
ATOM 1674 C CA . GLU B 1 97 ? 3.877 -12.344 13.5 1 95.38 97 GLU B CA 1
ATOM 1675 C C . GLU B 1 97 ? 4.559 -13.258 12.484 1 95.38 97 GLU B C 1
ATOM 1677 O O . GLU B 1 97 ? 5.758 -13.516 12.578 1 95.38 97 GLU B O 1
ATOM 1682 N N . TRP B 1 98 ? 3.779 -13.758 11.594 1 96.25 98 TRP B N 1
ATOM 1683 C CA . TRP B 1 98 ? 4.348 -14.594 10.539 1 96.25 98 TRP B CA 1
ATOM 1684 C C . TRP B 1 98 ? 5.27 -13.781 9.633 1 96.25 98 TRP B C 1
ATOM 1686 O O . TRP B 1 98 ? 6.398 -14.188 9.359 1 96.25 98 TRP B O 1
ATOM 1696 N N . LEU B 1 99 ? 4.867 -12.664 9.188 1 97.06 99 LEU B N 1
ATOM 1697 C CA . LEU B 1 99 ? 5.617 -11.812 8.258 1 97.06 99 LEU B CA 1
ATOM 1698 C C . LEU B 1 99 ? 6.965 -11.422 8.852 1 97.06 99 LEU B C 1
ATOM 1700 O O . LEU B 1 99 ? 7.949 -11.273 8.125 1 97.06 99 LEU B O 1
ATOM 1704 N N . ALA B 1 100 ? 7.062 -11.336 10.148 1 95.69 100 ALA B N 1
ATOM 1705 C CA . ALA B 1 100 ? 8.273 -10.906 10.844 1 95.69 100 ALA B CA 1
ATOM 1706 C C . ALA B 1 100 ? 9.352 -11.992 10.789 1 95.69 100 ALA B C 1
ATOM 1708 O O . ALA B 1 100 ? 10.531 -11.727 11.023 1 95.69 100 ALA B O 1
ATOM 1709 N N . THR B 1 101 ? 8.969 -13.242 10.461 1 96.38 101 THR B N 1
ATOM 1710 C CA . THR B 1 101 ? 9.914 -14.336 10.609 1 96.38 101 THR B CA 1
ATOM 1711 C C . THR B 1 101 ? 10.258 -14.938 9.25 1 96.38 101 THR B C 1
ATOM 1713 O O . THR B 1 101 ? 11.234 -15.68 9.117 1 96.38 101 THR B O 1
ATOM 1716 N N . VAL B 1 102 ? 9.492 -14.672 8.266 1 97.69 102 VAL B N 1
ATOM 1717 C CA . VAL B 1 102 ? 9.695 -15.258 6.949 1 97.69 102 VAL B CA 1
ATOM 1718 C C . VAL B 1 102 ? 10.914 -14.641 6.285 1 97.69 102 VAL B C 1
ATOM 1720 O O . VAL B 1 102 ? 11.125 -13.43 6.363 1 97.69 102 VAL B O 1
ATOM 1723 N N . PRO B 1 103 ? 11.859 -15.484 5.664 1 98.62 103 PRO B N 1
ATOM 1724 C CA . PRO B 1 103 ? 13 -14.914 4.945 1 98.62 103 PRO B CA 1
ATOM 1725 C C . PRO B 1 103 ? 12.586 -13.93 3.855 1 98.62 103 PRO B C 1
ATOM 1727 O O . PRO B 1 103 ? 11.586 -14.148 3.17 1 98.62 103 PRO B O 1
ATOM 1730 N N . VAL B 1 104 ? 13.367 -12.828 3.717 1 98.62 104 VAL B N 1
ATOM 1731 C CA . VAL B 1 104 ? 13.055 -11.781 2.746 1 98.62 104 VAL B CA 1
ATOM 1732 C C . VAL B 1 104 ? 14.172 -11.688 1.71 1 98.62 104 VAL B C 1
ATOM 1734 O O . VAL B 1 104 ? 15.344 -11.555 2.062 1 98.62 104 VAL B O 1
ATOM 1737 N N . ARG B 1 105 ? 13.797 -11.844 0.495 1 98.5 105 ARG B N 1
ATOM 1738 C CA . ARG B 1 105 ? 14.68 -11.555 -0.626 1 98.5 105 ARG B CA 1
ATOM 1739 C C . ARG B 1 105 ? 14.461 -10.141 -1.151 1 98.5 105 ARG B C 1
ATOM 1741 O O . ARG B 1 105 ? 13.32 -9.711 -1.328 1 98.5 105 ARG B O 1
ATOM 1748 N N . HIS B 1 106 ? 15.555 -9.406 -1.369 1 97.94 106 HIS B N 1
ATOM 1749 C CA . HIS B 1 106 ? 15.453 -8.07 -1.944 1 97.94 106 HIS B CA 1
ATOM 1750 C C . HIS B 1 106 ? 15.742 -8.086 -3.441 1 97.94 106 HIS B C 1
ATOM 1752 O O . HIS B 1 106 ? 16.734 -8.688 -3.879 1 97.94 106 HIS B O 1
ATOM 1758 N N . ILE B 1 107 ? 14.852 -7.496 -4.188 1 97.81 107 ILE B N 1
ATOM 1759 C CA . ILE B 1 107 ? 14.984 -7.426 -5.641 1 97.81 107 ILE B CA 1
ATOM 1760 C C . ILE B 1 107 ? 15.336 -5.996 -6.055 1 97.81 107 ILE B C 1
ATOM 1762 O O . ILE B 1 107 ? 14.703 -5.039 -5.605 1 97.81 107 ILE B O 1
ATOM 1766 N N . ASP B 1 108 ? 16.344 -5.801 -6.891 1 96.88 108 ASP B N 1
ATOM 1767 C CA . ASP B 1 108 ? 16.703 -4.492 -7.426 1 96.88 108 ASP B CA 1
ATOM 1768 C C . ASP B 1 108 ? 15.938 -4.191 -8.711 1 96.88 108 ASP B C 1
ATOM 1770 O O . ASP B 1 108 ? 16.516 -4.16 -9.797 1 96.88 108 ASP B O 1
ATOM 1774 N N . GLY B 1 109 ? 14.617 -3.914 -8.508 1 94 109 GLY B N 1
ATOM 1775 C CA . GLY B 1 109 ? 13.766 -3.592 -9.648 1 94 109 GLY B CA 1
ATOM 1776 C C . GLY B 1 109 ? 14.031 -2.213 -10.219 1 94 109 GLY B C 1
ATOM 1777 O O . GLY B 1 109 ? 13.602 -1.903 -11.336 1 94 109 GLY B O 1
ATOM 1778 N N . ALA B 1 110 ? 14.695 -1.362 -9.492 1 91.38 110 ALA B N 1
ATOM 1779 C CA . ALA B 1 110 ? 15.008 -0.012 -9.953 1 91.38 110 ALA B CA 1
ATOM 1780 C C . ALA B 1 110 ? 16.031 -0.04 -11.086 1 91.38 110 ALA B C 1
ATOM 1782 O O . ALA B 1 110 ? 16.203 0.941 -11.812 1 91.38 110 ALA B O 1
ATOM 1783 N N . SER B 1 111 ? 16.766 -1.09 -11.109 1 87.38 111 SER B N 1
ATOM 1784 C CA . SER B 1 111 ? 17.797 -1.205 -12.125 1 87.38 111 SER B CA 1
ATOM 1785 C C . SER B 1 111 ? 17.266 -1.868 -13.391 1 87.38 111 SER B C 1
ATOM 1787 O O . SER B 1 111 ? 18.031 -2.127 -14.328 1 87.38 111 SER B O 1
ATOM 1789 N N . TYR B 1 112 ? 15.977 -2.221 -13.5 1 75.25 112 TYR B N 1
ATOM 1790 C CA . TYR B 1 112 ? 15.367 -2.785 -14.695 1 75.25 112 TYR B CA 1
ATOM 1791 C C . TYR B 1 112 ? 14.461 -1.771 -15.383 1 75.25 112 TYR B C 1
ATOM 1793 O O . TYR B 1 112 ? 13.922 -0.875 -14.727 1 75.25 112 TYR B O 1
#

Foldseek 3Di:
DKFADDVRQKIKDADDAQEWEQEDAPVRVVLVFIKDKDQPVRMDMHGDDDDWDWDADDVRQKTFTADPPRGRRAWIWGDPVDPDTMIIGGCVRPDPVVVVPRHYHYHHPNVD/DKFADDVRQKIKDADDAQEWEQEDAPVRVVLVFIKDKDQPVRMDMHGDDDAWQWDADDVRQKTFTADPPRGRRAWIWGDPVDPDTMIIGGCVRPDPVVVVPRHYHYHHPNVD

Organism: Ferrimonas balearica (strain DSM 9799 / CCM 4581 / KCTC 23876 / PAT) (NCBI:txid550540)

Secondary structure (DSSP, 8-state):
-EEE-SSSSEEEE-PPPS-EEEE-SHHHHHHT--EEEE-GGG-EEEESSSPPEEE--TTS-EEEEE-TTT--EEEEEE-TTSSS--EEEEGGGS-HHHHTTS-EEEE-GGG-/-EEE-SSSSEEEE-PPPS-EEEE-SHHHHHHT--EEEE-GGG-EEEESSSPPEEE--TTS-EEEEE-TTT--EEEEEE-TTSSS--EEEEGGGS-HHHHTTS-EEEE-GGG-

Sequence (224 aa):
MKLSCHCGNVSLQAPEPEQVAICNCSICRRYAACWAYYDPETVQIRVERRATAFYQWGDHMVEFHRCPECGCVTHYRTNERCDRAVTAINMRLAEPEWLATVPVRHIDGASYMKLSCHCGNVSLQAPEPEQVAICNCSICRRYAACWAYYDPETVQIRVERRATAFYQWGDHMVEFHRCPECGCVTHYRTNERCDRAVTAINMRLAEPEWLATVPVRHIDGASY

Solvent-accessible surface area (backbone atoms only — not comparable to full-atom values): 12006 Å² total; per-residue (Å²): 79,78,34,42,43,83,79,57,40,37,34,39,35,32,74,77,68,84,46,33,32,38,40,55,19,79,61,43,38,40,45,47,48,31,35,31,82,38,55,50,90,59,49,46,77,45,69,71,80,59,73,66,44,58,28,63,56,92,88,55,28,46,37,45,27,20,38,70,63,63,46,34,62,48,32,33,36,39,41,88,83,34,95,57,71,38,29,30,41,29,47,42,41,40,60,66,74,58,58,74,68,52,50,74,44,78,42,75,42,61,80,104,78,77,35,43,43,83,79,56,40,37,33,38,36,32,74,77,68,84,47,33,33,38,40,54,20,79,62,42,36,40,45,46,49,31,35,31,80,38,56,50,88,59,50,47,77,46,68,72,80,59,73,66,44,60,27,64,56,93,89,56,29,46,37,44,28,21,39,71,63,63,46,34,61,49,32,33,34,41,39,88,83,34,94,56,70,37,28,30,39,30,48,42,41,41,60,64,74,58,59,74,67,52,49,74,43,80,43,74,41,63,80,106